Protein AF-0000000086267136 (afdb_homodimer)

Sequence (308 aa):
MIKEVKTQVNVEVGVDVLWKALAKDLKEILPKMMPNLVKDADMLEGDGGLGTIYLFNFGPGIKTVTYQKERVSEFDESVHRIGLEVIEGGHLDHGFSHHKATFQLTSTGEQESLINVKISYESATEEDIMPPNTPSSTLLFIKNLENYLVHGAPMIKEVKTQVNVEVGVDVLWKALAKDLKEILPKMMPNLVKDADMLEGDGGLGTIYLFNFGPGIKTVTYQKERVSEFDESVHRIGLEVIEGGHLDHGFSHHKATFQLTSTGEQESLINVKISYESATEEDIMPPNTPSSTLLFIKNLENYLVHGAP

Structure (mmCIF, N/CA/C/O backbone):
data_AF-0000000086267136-model_v1
#
loop_
_entity.id
_entity.type
_entity.pdbx_description
1 polymer 'Phytohormone-binding protein-like'
#
loop_
_atom_site.group_PDB
_atom_site.id
_atom_site.type_symbol
_atom_site.label_atom_id
_atom_site.label_alt_id
_atom_site.label_comp_id
_atom_site.label_asym_id
_atom_site.label_entity_id
_atom_site.label_seq_id
_atom_site.pdbx_PDB_ins_code
_atom_site.Cartn_x
_atom_site.Cartn_y
_atom_site.Cartn_z
_atom_site.occupancy
_atom_site.B_iso_or_equiv
_atom_site.auth_seq_id
_atom_site.auth_comp_id
_atom_site.auth_asym_id
_atom_site.auth_atom_id
_atom_site.pdbx_PDB_model_num
ATOM 1 N N . MET A 1 1 ? 9.664 28.75 -5.781 1 88.31 1 MET A N 1
ATOM 2 C CA . MET A 1 1 ? 8.219 28.922 -5.734 1 88.31 1 MET A CA 1
ATOM 3 C C . MET A 1 1 ? 7.527 27.641 -5.297 1 88.31 1 MET A C 1
ATOM 5 O O . MET A 1 1 ? 7.945 26.547 -5.684 1 88.31 1 MET A O 1
ATOM 9 N N . ILE A 1 2 ? 6.438 27.875 -4.516 1 93.12 2 ILE A N 1
ATOM 10 C CA . ILE A 1 2 ? 5.691 26.719 -4.02 1 93.12 2 ILE A CA 1
ATOM 11 C C . ILE A 1 2 ? 4.879 26.094 -5.156 1 93.12 2 ILE A C 1
ATOM 13 O O . ILE A 1 2 ? 4.203 26.812 -5.898 1 93.12 2 ILE A O 1
ATOM 17 N N . LYS A 1 3 ? 5.008 24.875 -5.336 1 93.75 3 LYS A N 1
ATOM 18 C CA . LYS A 1 3 ? 4.238 24.109 -6.309 1 93.75 3 LYS A CA 1
ATOM 19 C C . LYS A 1 3 ? 3.242 23.188 -5.621 1 93.75 3 LYS A C 1
ATOM 21 O O . LYS A 1 3 ? 3.369 22.906 -4.426 1 93.75 3 LYS A O 1
ATOM 26 N N . GLU A 1 4 ? 2.201 22.828 -6.387 1 94.12 4 GLU A N 1
ATOM 27 C CA . GLU A 1 4 ? 1.183 21.938 -5.824 1 94.12 4 GLU A CA 1
ATOM 28 C C . GLU A 1 4 ? 0.841 20.812 -6.785 1 94.12 4 GLU A C 1
ATOM 30 O O . GLU A 1 4 ? 0.848 21 -8 1 94.12 4 GLU A O 1
ATOM 35 N N . VAL A 1 5 ? 0.637 19.672 -6.297 1 93.56 5 VAL A N 1
ATOM 36 C CA . VAL A 1 5 ? 0.061 18.531 -7.02 1 93.56 5 VAL A CA 1
ATOM 37 C C . VAL A 1 5 ? -1.221 18.078 -6.324 1 93.56 5 VAL A C 1
ATOM 39 O O . VAL A 1 5 ? -1.264 17.969 -5.098 1 93.56 5 VAL A O 1
ATOM 42 N N . LYS A 1 6 ? -2.27 17.891 -7.109 1 95.31 6 LYS A N 1
ATOM 43 C CA . LYS A 1 6 ? -3.555 17.453 -6.57 1 95.31 6 LYS A CA 1
ATOM 44 C C . LYS A 1 6 ? -3.955 16.094 -7.129 1 95.31 6 LYS A C 1
ATOM 46 O O . LYS A 1 6 ? -3.746 15.82 -8.312 1 95.31 6 LYS A O 1
ATOM 51 N N . THR A 1 7 ? -4.469 15.211 -6.254 1 94.62 7 THR A N 1
ATOM 52 C CA . THR A 1 7 ? -4.996 13.906 -6.656 1 94.62 7 THR A CA 1
ATOM 53 C C . THR A 1 7 ? -6.273 13.578 -5.887 1 94.62 7 THR A C 1
ATOM 55 O O . THR A 1 7 ? -6.535 14.156 -4.832 1 94.62 7 THR A O 1
ATOM 58 N N . GLN A 1 8 ? -7.113 12.758 -6.469 1 96.31 8 GLN A N 1
ATOM 59 C CA . GLN A 1 8 ? -8.312 12.234 -5.828 1 96.31 8 GLN A CA 1
ATOM 60 C C . GLN A 1 8 ? -8.305 10.711 -5.797 1 96.31 8 GLN A C 1
ATOM 62 O O . GLN A 1 8 ? -7.914 10.07 -6.773 1 96.31 8 GLN A O 1
ATOM 67 N N . VAL A 1 9 ? -8.742 10.211 -4.664 1 94.44 9 VAL A N 1
ATOM 68 C CA . VAL A 1 9 ? -8.781 8.758 -4.523 1 94.44 9 VAL A CA 1
ATOM 69 C C . VAL A 1 9 ? -10.109 8.336 -3.889 1 94.44 9 VAL A C 1
ATOM 71 O O . VAL A 1 9 ? -10.492 8.852 -2.838 1 94.44 9 VAL A O 1
ATOM 74 N N . ASN A 1 10 ? -10.766 7.391 -4.547 1 94.56 10 ASN A N 1
ATOM 75 C CA . ASN A 1 10 ? -11.922 6.758 -3.93 1 94.56 10 ASN A CA 1
ATOM 76 C C . ASN A 1 10 ? -11.508 5.625 -2.994 1 94.56 10 ASN A C 1
ATOM 78 O O . ASN A 1 10 ? -10.617 4.84 -3.318 1 94.56 10 ASN A O 1
ATOM 82 N N . VAL A 1 11 ? -12.211 5.59 -1.779 1 94.25 11 VAL A N 1
ATOM 83 C CA . VAL A 1 11 ? -11.945 4.488 -0.858 1 94.25 11 VAL A CA 1
ATOM 84 C C . VAL A 1 11 ? -13.258 3.889 -0.367 1 94.25 11 VAL A C 1
ATOM 86 O O . VAL A 1 11 ? -14.258 4.594 -0.243 1 94.25 11 VAL A O 1
ATOM 89 N N . GLU A 1 12 ? -13.281 2.588 -0.066 1 93 12 GLU A N 1
ATOM 90 C CA . GLU A 1 12 ? -14.445 1.871 0.433 1 93 12 GLU A CA 1
ATOM 91 C C . GLU A 1 12 ? -14.461 1.837 1.959 1 93 12 GLU A C 1
ATOM 93 O O . GLU A 1 12 ? -14.539 0.764 2.561 1 93 12 GLU A O 1
ATOM 98 N N . VAL A 1 13 ? -14.367 2.957 2.561 1 95 13 VAL A N 1
ATOM 99 C CA . VAL A 1 13 ? -14.461 3.225 3.992 1 95 13 VAL A CA 1
ATOM 100 C C . VAL A 1 13 ? -15.336 4.457 4.23 1 95 13 VAL A C 1
ATOM 102 O O . VAL A 1 13 ? -15.203 5.461 3.527 1 95 13 VAL A O 1
ATOM 105 N N . GLY A 1 14 ? -16.266 4.398 5.164 1 97.75 14 GLY A N 1
ATOM 106 C CA . GLY A 1 14 ? -17.078 5.555 5.492 1 97.75 14 GLY A CA 1
ATOM 107 C C . GLY A 1 14 ? -16.281 6.727 6.02 1 97.75 14 GLY A C 1
ATOM 108 O O . GLY A 1 14 ? -15.227 6.539 6.637 1 97.75 14 GLY A O 1
ATOM 109 N N . VAL A 1 15 ? -16.859 7.938 5.84 1 98.31 15 VAL A N 1
ATOM 110 C CA . VAL A 1 15 ? -16.109 9.172 6.074 1 98.31 15 VAL A CA 1
ATOM 111 C C . VAL A 1 15 ? -15.773 9.297 7.559 1 98.31 15 VAL A C 1
ATOM 113 O O . VAL A 1 15 ? -14.695 9.773 7.918 1 98.31 15 VAL A O 1
ATOM 116 N N . ASP A 1 16 ? -16.641 8.852 8.461 1 97.94 16 ASP A N 1
ATOM 117 C CA . ASP A 1 16 ? -16.391 9.008 9.891 1 97.94 16 ASP A CA 1
ATOM 118 C C . ASP A 1 16 ? -15.219 8.125 10.336 1 97.94 16 ASP A C 1
ATOM 120 O O . ASP A 1 16 ? -14.375 8.555 11.117 1 97.94 16 ASP A O 1
ATOM 124 N N . VAL A 1 17 ? -15.203 6.895 9.828 1 97.56 17 VAL A N 1
ATOM 125 C CA . VAL A 1 17 ? -14.133 5.957 10.148 1 97.56 17 VAL A CA 1
ATOM 126 C C . VAL A 1 17 ? -12.805 6.473 9.602 1 97.56 17 VAL A C 1
ATOM 128 O O . VAL A 1 17 ? -11.797 6.484 10.312 1 97.56 17 VAL A O 1
ATOM 131 N N . LEU A 1 18 ? -12.844 6.934 8.414 1 98.19 18 LEU A N 1
ATOM 132 C CA . LEU A 1 18 ? -11.648 7.449 7.75 1 98.19 18 LEU A CA 1
ATOM 133 C C . LEU A 1 18 ? -11.141 8.703 8.445 1 98.19 18 LEU A C 1
ATOM 135 O O . LEU A 1 18 ? -9.93 8.867 8.641 1 98.19 18 LEU A O 1
ATOM 139 N N . TRP A 1 19 ? -12.086 9.586 8.867 1 98.56 19 TRP A N 1
ATOM 140 C CA . TRP A 1 19 ? -11.727 10.82 9.555 1 98.56 19 TRP A CA 1
ATOM 141 C C . TRP A 1 19 ? -11.07 10.523 10.898 1 98.56 19 TRP A C 1
ATOM 143 O O . TRP A 1 19 ? -10.031 11.102 11.234 1 98.56 19 TRP A O 1
ATOM 153 N N . LYS A 1 20 ? -11.641 9.656 11.555 1 98 20 LYS A N 1
ATOM 154 C CA . LYS A 1 20 ? -11.062 9.289 12.844 1 98 20 LYS A CA 1
ATOM 155 C C . LYS A 1 20 ? -9.648 8.75 12.68 1 98 20 LYS A C 1
ATOM 157 O O . LYS A 1 20 ? -8.742 9.109 13.438 1 98 20 LYS A O 1
ATOM 162 N N . ALA A 1 21 ? -9.43 7.891 11.711 1 97.38 21 ALA A N 1
ATOM 163 C CA . ALA A 1 21 ? -8.125 7.293 11.461 1 97.38 21 ALA A CA 1
ATOM 164 C C . ALA A 1 21 ? -7.09 8.359 11.125 1 97.38 21 ALA A C 1
ATOM 166 O O . ALA A 1 21 ? -6 8.383 11.703 1 97.38 21 ALA A O 1
ATOM 167 N N . LEU A 1 22 ? -7.426 9.312 10.25 1 97.25 22 LEU A N 1
ATOM 168 C CA . LEU A 1 22 ? -6.488 10.297 9.734 1 97.25 22 LEU A CA 1
ATOM 169 C C . LEU A 1 22 ? -6.227 11.391 10.773 1 97.25 22 LEU A C 1
ATOM 171 O O . LEU A 1 22 ? -5.09 11.836 10.938 1 97.25 22 LEU A O 1
ATOM 175 N N . ALA A 1 23 ? -7.289 11.797 11.5 1 97.31 23 ALA A N 1
ATOM 176 C CA . ALA A 1 23 ? -7.195 12.992 12.336 1 97.31 23 ALA A CA 1
ATOM 177 C C . ALA A 1 23 ? -6.844 12.633 13.773 1 97.31 23 ALA A C 1
ATOM 179 O O . ALA A 1 23 ? -6.281 13.453 14.5 1 97.31 23 ALA A O 1
ATOM 180 N N . LYS A 1 24 ? -7.148 11.375 14.172 1 95.94 24 LYS A N 1
ATOM 181 C CA . LYS A 1 24 ? -7.031 11.094 15.602 1 95.94 24 LYS A CA 1
ATOM 182 C C . LYS A 1 24 ? -6.098 9.914 15.852 1 95.94 24 LYS A C 1
ATOM 184 O O . LYS A 1 24 ? -5.336 9.922 16.828 1 95.94 24 LYS A O 1
ATOM 189 N N . ASP A 1 25 ? -6.105 8.922 14.961 1 96.25 25 ASP A N 1
ATOM 190 C CA . ASP A 1 25 ? -5.465 7.656 15.305 1 96.25 25 ASP A CA 1
ATOM 191 C C . ASP A 1 25 ? -4.227 7.418 14.445 1 96.25 25 ASP A C 1
ATOM 193 O O . ASP A 1 25 ? -3.588 6.367 14.539 1 96.25 25 ASP A O 1
ATOM 197 N N . LEU A 1 26 ? -3.83 8.367 13.625 1 94.81 26 LEU A N 1
ATOM 198 C CA . LEU A 1 26 ? -2.832 8.109 12.594 1 94.81 26 LEU A CA 1
ATOM 199 C C . LEU A 1 26 ? -1.507 7.676 13.211 1 94.81 26 LEU A C 1
ATOM 201 O O . LEU A 1 26 ? -0.854 6.758 12.711 1 94.81 26 LEU A O 1
ATOM 205 N N . LYS A 1 27 ? -1.111 8.281 14.312 1 96.12 27 LYS A N 1
ATOM 206 C CA . LYS A 1 27 ? 0.175 7.961 14.922 1 96.12 27 LYS A CA 1
ATOM 207 C C . LYS A 1 27 ? 0.217 6.508 15.383 1 96.12 27 LYS A C 1
ATOM 209 O O . LYS A 1 27 ? 1.272 5.871 15.359 1 96.12 27 LYS A O 1
ATOM 214 N N . GLU A 1 28 ? -0.932 5.969 15.812 1 95.81 28 GLU A N 1
ATOM 215 C CA . GLU A 1 28 ? -1.004 4.582 16.266 1 95.81 28 GLU A CA 1
ATOM 216 C C . GLU A 1 28 ? -1.101 3.621 15.078 1 95.81 28 GLU A C 1
ATOM 218 O O . GLU A 1 28 ? -0.588 2.502 15.133 1 95.81 28 GLU A O 1
ATOM 223 N N . ILE A 1 29 ? -1.719 4.047 14.055 1 95.88 29 ILE A N 1
ATOM 224 C CA . ILE A 1 29 ? -2.047 3.199 12.914 1 95.88 29 ILE A CA 1
ATOM 225 C C . ILE A 1 29 ? -0.812 3.021 12.031 1 95.88 29 ILE A C 1
ATOM 227 O O . ILE A 1 29 ? -0.526 1.913 11.57 1 95.88 29 ILE A O 1
ATOM 231 N N . LEU A 1 30 ? -0.039 4.055 11.828 1 96.31 30 LEU A N 1
ATOM 232 C CA . LEU A 1 30 ? 1.009 4.09 10.812 1 96.31 30 LEU A CA 1
ATOM 233 C C . LEU A 1 30 ? 2.041 2.996 11.055 1 96.31 30 LEU A C 1
ATOM 235 O O . LEU A 1 30 ? 2.342 2.209 10.156 1 96.31 30 LEU A O 1
ATOM 239 N N . PRO A 1 31 ? 2.523 2.859 12.344 1 95.62 31 PRO A N 1
ATOM 240 C CA . PRO A 1 31 ? 3.537 1.825 12.562 1 95.62 31 PRO A CA 1
ATOM 241 C C . PRO A 1 31 ? 2.98 0.412 12.414 1 95.62 31 PRO A C 1
ATOM 243 O O . PRO A 1 31 ? 3.732 -0.523 12.117 1 95.62 31 PRO A O 1
ATOM 246 N N . LYS A 1 32 ? 1.727 0.277 12.594 1 92.62 32 LYS A N 1
ATOM 247 C CA . LYS A 1 32 ? 1.088 -1.03 12.477 1 92.62 32 LYS A CA 1
ATOM 248 C C . LYS A 1 32 ? 0.798 -1.365 11.016 1 92.62 32 LYS A C 1
ATOM 250 O O . LYS A 1 32 ? 0.971 -2.508 10.586 1 92.62 32 LYS A O 1
ATOM 255 N N . MET A 1 33 ? 0.412 -0.368 10.312 1 93.25 33 MET A N 1
ATOM 256 C CA . MET A 1 33 ? -0.057 -0.56 8.938 1 93.25 33 MET A CA 1
ATOM 257 C C . MET A 1 33 ? 1.117 -0.7 7.977 1 93.25 33 MET A C 1
ATOM 259 O O . MET A 1 33 ? 1.041 -1.452 7.004 1 93.25 33 MET A O 1
ATOM 263 N N . MET A 1 34 ? 2.162 0.079 8.227 1 94 34 MET A N 1
ATOM 264 C CA . MET A 1 34 ? 3.334 0.079 7.355 1 94 34 MET A CA 1
ATOM 265 C C . MET A 1 34 ? 4.621 0.086 8.172 1 94 34 MET A C 1
ATOM 267 O O . MET A 1 34 ? 5.445 0.992 8.039 1 94 34 MET A O 1
ATOM 271 N N . PRO A 1 35 ? 4.906 -0.958 8.867 1 92.38 35 PRO A N 1
ATOM 272 C CA . PRO A 1 35 ? 6.066 -0.992 9.758 1 92.38 35 PRO A CA 1
ATOM 273 C C . PRO A 1 35 ? 7.395 -0.905 9 1 92.38 35 PRO A C 1
ATOM 275 O O . PRO A 1 35 ? 8.406 -0.49 9.57 1 92.38 35 PRO A O 1
ATOM 278 N N . ASN A 1 36 ? 7.391 -1.285 7.785 1 90.19 36 ASN A N 1
ATOM 279 C CA . ASN A 1 36 ? 8.609 -1.177 6.988 1 90.19 36 ASN A CA 1
ATOM 280 C C . ASN A 1 36 ? 8.977 0.281 6.73 1 90.19 36 ASN A C 1
ATOM 282 O O . ASN A 1 36 ? 10.156 0.611 6.602 1 90.19 36 ASN A O 1
ATOM 286 N N . LEU A 1 37 ? 7.984 1.134 6.711 1 93.19 37 LEU A N 1
ATOM 287 C CA . LEU A 1 37 ? 8.227 2.533 6.379 1 93.19 37 LEU A CA 1
ATOM 288 C C . LEU A 1 37 ? 8.25 3.395 7.637 1 93.19 37 LEU A C 1
ATOM 290 O O . LEU A 1 37 ? 9.023 4.352 7.723 1 93.19 37 LEU A O 1
ATOM 294 N N . VAL A 1 38 ? 7.41 3.037 8.578 1 96 38 VAL A N 1
ATOM 295 C CA . VAL A 1 38 ? 7.32 3.811 9.812 1 96 38 VAL A CA 1
ATOM 296 C C . VAL A 1 38 ? 7.566 2.898 11.016 1 96 38 VAL A C 1
ATOM 298 O O . VAL A 1 38 ? 6.758 2.016 11.305 1 96 38 VAL A O 1
ATOM 301 N N . LYS A 1 39 ? 8.617 3.213 11.664 1 96.06 39 LYS A N 1
ATOM 302 C CA . LYS A 1 39 ? 8.992 2.42 12.836 1 96.06 39 LYS A CA 1
ATOM 303 C C . LYS A 1 39 ? 8.102 2.75 14.031 1 96.06 39 LYS A C 1
ATOM 305 O O . LYS A 1 39 ? 7.605 1.85 14.711 1 96.06 39 LYS A O 1
ATOM 310 N N . ASP A 1 40 ? 8 3.967 14.289 1 97.88 40 ASP A N 1
ATOM 311 C CA . ASP A 1 40 ? 7.129 4.445 15.359 1 97.88 40 ASP A CA 1
ATOM 312 C C . ASP A 1 40 ? 6.793 5.922 15.18 1 97.88 40 ASP A C 1
ATOM 314 O O . ASP A 1 40 ? 7.355 6.586 14.305 1 97.88 40 ASP A O 1
ATOM 318 N N . ALA A 1 41 ? 5.812 6.355 15.953 1 98.19 41 ALA A N 1
ATOM 319 C CA . ALA A 1 41 ? 5.348 7.738 15.906 1 98.19 41 ALA A CA 1
ATOM 320 C C . ALA A 1 41 ? 4.941 8.219 17.297 1 98.19 41 ALA A C 1
ATOM 322 O O . ALA A 1 41 ? 4.406 7.449 18.094 1 98.19 41 ALA A O 1
ATOM 323 N N . ASP A 1 42 ? 5.234 9.547 17.531 1 98.25 42 ASP A N 1
ATOM 324 C CA . ASP A 1 42 ? 4.898 10.148 18.812 1 98.25 42 ASP A CA 1
ATOM 325 C C . ASP A 1 42 ? 4.301 11.539 18.625 1 98.25 42 ASP A C 1
ATOM 327 O O . ASP A 1 42 ? 4.598 12.227 17.656 1 98.25 42 ASP A O 1
ATOM 331 N N . MET A 1 43 ? 3.408 11.906 19.516 1 98.56 43 MET A N 1
ATOM 332 C CA . MET A 1 43 ? 2.949 13.289 19.625 1 98.56 43 MET A CA 1
ATOM 333 C C . MET A 1 43 ? 3.85 14.086 20.562 1 98.56 43 MET A C 1
ATOM 335 O O . MET A 1 43 ? 3.871 13.844 21.766 1 98.56 43 MET A O 1
ATOM 339 N N . LEU A 1 44 ? 4.555 15.039 20.062 1 98.56 44 LEU A N 1
ATOM 340 C CA . LEU A 1 44 ? 5.527 15.797 20.859 1 98.56 44 LEU A CA 1
ATOM 341 C C . LEU A 1 44 ? 4.855 16.953 21.594 1 98.56 44 LEU A C 1
ATOM 343 O O . LEU A 1 44 ? 5.254 17.297 22.703 1 98.56 44 LEU A O 1
ATOM 347 N N . GLU A 1 45 ? 3.975 17.625 20.922 1 98.38 45 GLU A N 1
ATOM 348 C CA . GLU A 1 45 ? 3.26 18.781 21.453 1 98.38 45 GLU A CA 1
ATOM 349 C C . GLU A 1 45 ? 1.817 18.812 20.953 1 98.38 45 GLU A C 1
ATOM 351 O O . GLU A 1 45 ? 1.537 18.422 19.812 1 98.38 45 GLU A O 1
ATOM 356 N N . GLY A 1 46 ? 0.897 19.219 21.766 1 98.06 46 GLY A N 1
ATOM 357 C CA . GLY A 1 46 ? -0.479 19.438 21.344 1 98.06 46 GLY A CA 1
ATOM 358 C C . GLY A 1 46 ? -1.416 18.312 21.781 1 98.06 46 GLY A C 1
ATOM 359 O O . GLY A 1 46 ? -1.094 17.547 22.672 1 98.06 46 GLY A O 1
ATOM 360 N N . ASP A 1 47 ? -2.686 18.281 21.219 1 96.81 47 ASP A N 1
ATOM 361 C CA . ASP A 1 47 ? -3.744 17.359 21.609 1 96.81 47 ASP A CA 1
ATOM 362 C C . ASP A 1 47 ? -4.367 16.688 20.391 1 96.81 47 ASP A C 1
ATOM 364 O O . ASP A 1 47 ? -5.461 16.125 20.484 1 96.81 47 ASP A O 1
ATOM 368 N N . GLY A 1 48 ? -3.779 16.719 19.312 1 96.56 48 GLY A N 1
ATOM 369 C CA . GLY A 1 48 ? -4.297 16.141 18.078 1 96.56 48 GLY A CA 1
ATOM 370 C C . GLY A 1 48 ? -4.926 17.172 17.156 1 96.56 48 GLY A C 1
ATOM 371 O O . GLY A 1 48 ? -5.176 16.891 15.984 1 96.56 48 GLY A O 1
ATOM 372 N N . GLY A 1 49 ? -5.168 18.375 17.625 1 97.44 49 GLY A N 1
ATOM 373 C CA . GLY A 1 49 ? -5.77 19.453 16.844 1 97.44 49 GLY A CA 1
ATOM 374 C C . GLY A 1 49 ? -4.75 20.375 16.203 1 97.44 49 GLY A C 1
ATOM 375 O O . GLY A 1 49 ? -3.576 20.016 16.078 1 97.44 49 GLY A O 1
ATOM 376 N N . LEU A 1 50 ? -5.23 21.516 15.781 1 98.44 50 LEU A N 1
ATOM 377 C CA . LEU A 1 50 ? -4.414 22.531 15.117 1 98.44 50 LEU A CA 1
ATOM 378 C C . LEU A 1 50 ? -3.164 22.844 15.93 1 98.44 50 LEU A C 1
ATOM 380 O O . LEU A 1 50 ? -3.244 23.047 17.141 1 98.44 50 LEU A O 1
ATOM 384 N N . GLY A 1 51 ? -1.949 22.844 15.328 1 98.56 51 GLY A N 1
ATOM 385 C CA . GLY A 1 51 ? -0.694 23.188 15.969 1 98.56 51 GLY A CA 1
ATOM 386 C C . GLY A 1 51 ? 0.034 22 16.547 1 98.56 51 GLY A C 1
ATOM 387 O O . GLY A 1 51 ? 1.207 22.094 16.922 1 98.56 51 GLY A O 1
ATOM 388 N N . THR A 1 52 ? -0.611 20.797 16.688 1 98.75 52 THR A N 1
ATOM 389 C CA . THR A 1 52 ? 0.002 19.578 17.203 1 98.75 52 THR A CA 1
ATOM 390 C C . THR A 1 52 ? 1.232 19.188 16.391 1 98.75 52 THR A C 1
ATOM 392 O O . THR A 1 52 ? 1.229 19.312 15.164 1 98.75 52 THR A O 1
ATOM 395 N N . ILE A 1 53 ? 2.293 18.766 17.062 1 98.88 53 ILE A N 1
ATOM 396 C CA . ILE A 1 53 ? 3.525 18.344 16.422 1 98.88 53 ILE A CA 1
ATOM 397 C C . ILE A 1 53 ? 3.713 16.828 16.609 1 98.88 53 ILE A C 1
ATOM 399 O O . ILE A 1 53 ? 3.76 16.359 17.75 1 98.88 53 ILE A O 1
ATOM 403 N N . TYR A 1 54 ? 3.807 16.109 15.484 1 98.75 54 TYR A N 1
ATOM 404 C CA . TYR A 1 54 ? 4.094 14.68 15.492 1 98.75 54 TYR A CA 1
ATOM 405 C C . TYR A 1 54 ? 5.531 14.406 15.062 1 98.75 54 TYR A C 1
ATOM 407 O O . TYR A 1 54 ? 6.086 15.133 14.234 1 98.75 54 TYR A O 1
ATOM 415 N N . LEU A 1 55 ? 6.125 13.391 15.734 1 98.81 55 LEU A N 1
ATOM 416 C CA . LEU A 1 55 ? 7.402 12.82 15.312 1 98.81 55 LEU A CA 1
ATOM 417 C C . LEU A 1 55 ? 7.203 11.43 14.719 1 98.81 55 LEU A C 1
ATOM 419 O O . LEU A 1 55 ? 6.586 10.562 15.344 1 98.81 55 LEU A O 1
ATOM 423 N N . PHE A 1 56 ? 7.68 11.227 13.523 1 98.25 56 PHE A N 1
ATOM 424 C CA . PHE A 1 56 ? 7.699 9.93 12.859 1 98.25 56 PHE A CA 1
ATOM 425 C C . PHE A 1 56 ? 9.133 9.438 12.672 1 98.25 56 PHE A C 1
ATOM 427 O O . PHE A 1 56 ? 9.945 10.117 12.047 1 98.25 56 PHE A O 1
ATOM 434 N N . ASN A 1 57 ? 9.43 8.305 13.219 1 98.38 57 ASN A N 1
ATOM 435 C CA . ASN A 1 57 ? 10.688 7.613 12.93 1 98.38 57 ASN A CA 1
ATOM 436 C C . ASN A 1 57 ? 10.508 6.566 11.836 1 98.38 57 ASN A C 1
ATOM 438 O O . ASN A 1 57 ? 9.609 5.727 11.914 1 98.38 57 ASN A O 1
ATOM 442 N N . PHE A 1 58 ? 11.406 6.688 10.844 1 95.69 58 PHE A N 1
ATOM 443 C CA . PHE A 1 58 ? 11.219 5.859 9.656 1 95.69 58 PHE A CA 1
ATOM 444 C C . PHE A 1 58 ? 11.82 4.477 9.867 1 95.69 58 PHE A C 1
ATOM 446 O O . PHE A 1 58 ? 12.734 4.305 10.672 1 95.69 58 PHE A O 1
ATOM 453 N N . GLY A 1 59 ? 11.211 3.555 9.164 1 92.38 59 GLY A N 1
ATOM 454 C CA . GLY A 1 59 ? 11.68 2.176 9.203 1 92.38 59 GLY A CA 1
ATOM 455 C C . GLY A 1 59 ? 12.727 1.868 8.156 1 92.38 59 GLY A C 1
ATOM 456 O O . GLY A 1 59 ? 13.227 2.773 7.488 1 92.38 59 GLY A O 1
ATOM 457 N N . PRO A 1 60 ? 13.102 0.622 8.078 1 88.62 60 PRO A N 1
ATOM 458 C CA . PRO A 1 60 ? 14.211 0.206 7.215 1 88.62 60 PRO A CA 1
ATOM 459 C C . PRO A 1 60 ? 13.922 0.432 5.73 1 88.62 60 PRO A C 1
ATOM 461 O O . PRO A 1 60 ? 14.852 0.429 4.914 1 88.62 60 PRO A O 1
ATOM 464 N N . GLY A 1 61 ? 12.695 0.616 5.387 1 87.5 61 GLY A N 1
ATOM 465 C CA . GLY A 1 61 ? 12.32 0.848 4 1 87.5 61 GLY A CA 1
ATOM 466 C C . GLY A 1 61 ? 12.688 2.236 3.51 1 87.5 61 GLY A C 1
ATOM 467 O O . GLY A 1 61 ? 12.641 2.508 2.307 1 87.5 61 GLY A O 1
ATOM 468 N N . ILE A 1 62 ? 12.93 3.047 4.43 1 88 62 ILE A N 1
ATOM 469 C CA . ILE A 1 62 ? 13.422 4.383 4.121 1 88 62 ILE A CA 1
ATOM 470 C C . ILE A 1 62 ? 14.906 4.477 4.461 1 88 62 ILE A C 1
ATOM 472 O O . ILE A 1 62 ? 15.281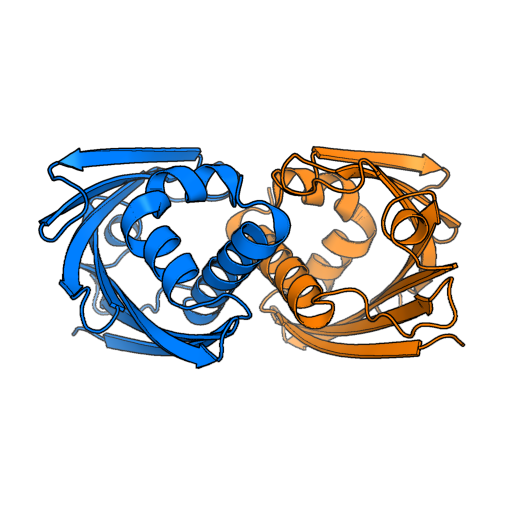 4.441 5.637 1 88 62 ILE A O 1
ATOM 476 N N . LYS A 1 63 ? 15.758 4.738 3.475 1 87 63 LYS A N 1
ATOM 477 C CA . LYS A 1 63 ? 17.203 4.621 3.674 1 87 63 LYS A CA 1
ATOM 478 C C . LYS A 1 63 ? 17.859 5.992 3.75 1 87 63 LYS A C 1
ATOM 480 O O . LYS A 1 63 ? 19 6.117 4.211 1 87 63 LYS A O 1
ATOM 485 N N . THR A 1 64 ? 17.125 7 3.422 1 88.56 64 THR A N 1
ATOM 486 C CA . THR A 1 64 ? 17.812 8.273 3.189 1 88.56 64 THR A CA 1
ATOM 487 C C . THR A 1 64 ? 17.594 9.219 4.363 1 88.56 64 THR A C 1
ATOM 489 O O . THR A 1 64 ? 18.359 10.172 4.547 1 88.56 64 THR A O 1
ATOM 492 N N . VAL A 1 65 ? 16.531 9.094 5.066 1 90.81 65 VAL A N 1
ATOM 493 C CA . VAL A 1 65 ? 16.234 9.922 6.23 1 90.81 65 VAL A CA 1
ATOM 494 C C . VAL A 1 65 ? 15.773 9.039 7.383 1 90.81 65 VAL A C 1
ATOM 496 O O . VAL A 1 65 ? 15.289 7.926 7.164 1 90.81 65 VAL A O 1
ATOM 499 N N . THR A 1 66 ? 15.883 9.578 8.625 1 95.12 66 THR A N 1
ATOM 500 C CA . THR A 1 66 ? 15.594 8.719 9.773 1 95.12 66 THR A CA 1
ATOM 501 C C . THR A 1 66 ? 14.312 9.156 10.469 1 95.12 66 THR A C 1
ATOM 503 O O . THR A 1 66 ? 13.672 8.367 11.164 1 95.12 66 THR A O 1
ATOM 506 N N . TYR A 1 67 ? 14.031 10.414 10.297 1 97.81 67 TYR A N 1
ATOM 507 C CA . TYR A 1 67 ? 12.852 10.914 11 1 97.81 67 TYR A CA 1
ATOM 508 C C . TYR A 1 67 ? 12.25 12.102 10.266 1 97.81 67 TYR A C 1
ATOM 510 O O . TYR A 1 67 ? 12.867 12.656 9.352 1 97.81 67 TYR A O 1
ATOM 518 N N . GLN A 1 68 ? 11.023 12.43 10.609 1 97.94 68 GLN A N 1
ATOM 519 C CA . GLN A 1 68 ? 10.328 13.641 10.164 1 97.94 68 GLN A CA 1
ATOM 520 C C . GLN A 1 68 ? 9.391 14.164 11.25 1 97.94 68 GLN A C 1
ATOM 522 O O . GLN A 1 68 ? 8.695 13.383 11.898 1 97.94 68 GLN A O 1
ATOM 527 N N . LYS A 1 69 ? 9.414 15.5 11.461 1 98.75 69 LYS A N 1
ATOM 528 C CA . LYS A 1 69 ? 8.406 16.156 12.305 1 98.75 69 LYS A CA 1
ATOM 529 C C . LYS A 1 69 ? 7.379 16.891 11.453 1 98.75 69 LYS A C 1
ATOM 531 O O . LYS A 1 69 ? 7.738 17.578 10.5 1 98.75 69 LYS A O 1
ATOM 536 N N . GLU A 1 70 ? 6.125 16.672 11.828 1 98.75 70 GLU A N 1
ATOM 537 C CA . GLU A 1 70 ? 5.039 17.344 11.125 1 98.75 70 GLU A CA 1
ATOM 538 C C . GLU A 1 70 ? 4.148 18.109 12.094 1 98.75 70 GLU A C 1
ATOM 540 O O . GLU A 1 70 ? 3.914 17.672 13.219 1 98.75 70 GLU A O 1
ATOM 545 N N . ARG A 1 71 ? 3.709 19.266 11.641 1 98.88 71 ARG A N 1
ATOM 546 C CA . ARG A 1 71 ? 2.73 20.078 12.359 1 98.88 71 ARG A CA 1
ATOM 547 C C . ARG A 1 71 ? 1.362 20 11.688 1 98.88 71 ARG A C 1
ATOM 549 O O . ARG A 1 71 ? 1.263 20.062 10.461 1 98.88 71 ARG A O 1
ATOM 556 N N . VAL A 1 72 ? 0.349 19.766 12.484 1 98.81 72 VAL A N 1
ATOM 557 C CA . VAL A 1 72 ? -0.997 19.984 11.961 1 98.81 72 VAL A CA 1
ATOM 558 C C . VAL A 1 72 ? -1.197 21.453 11.625 1 98.81 72 VAL A C 1
ATOM 560 O O . VAL A 1 72 ? -1.394 22.281 12.523 1 98.81 72 VAL A O 1
ATOM 563 N N . SER A 1 73 ? -1.208 21.797 10.375 1 98.81 73 SER A N 1
ATOM 564 C CA . SER A 1 73 ? -1.225 23.188 9.938 1 98.81 73 SER A CA 1
ATOM 565 C C . SER A 1 73 ? -2.623 23.625 9.508 1 98.81 73 SER A C 1
ATOM 567 O O . SER A 1 73 ? -2.885 24.812 9.328 1 98.81 73 SER A O 1
ATOM 569 N N . GLU A 1 74 ? -3.516 22.703 9.281 1 98.75 74 GLU A N 1
ATOM 570 C CA . GLU A 1 74 ? -4.941 22.875 9.016 1 98.75 74 GLU A CA 1
ATOM 571 C C . GLU A 1 74 ? -5.77 21.812 9.727 1 98.75 74 GLU A C 1
ATOM 573 O O . GLU A 1 74 ? -5.363 20.641 9.789 1 98.75 74 GLU A O 1
ATOM 578 N N . PHE A 1 75 ? -6.863 22.281 10.273 1 98.69 75 PHE A N 1
ATOM 579 C CA . PHE A 1 75 ? -7.754 21.344 10.945 1 98.69 75 PHE A CA 1
ATOM 580 C C . PHE A 1 75 ? -9.188 21.859 10.953 1 98.69 75 PHE A C 1
ATOM 582 O O . PHE A 1 75 ? -9.492 22.859 11.617 1 98.69 75 PHE A O 1
ATOM 589 N N . ASP A 1 76 ? -10.031 21.234 10.141 1 98.5 76 ASP A N 1
ATOM 590 C CA . ASP A 1 76 ? -11.438 21.609 10.07 1 98.5 76 ASP A CA 1
ATOM 591 C C . ASP A 1 76 ? -12.336 20.375 10.117 1 98.5 76 ASP A C 1
ATOM 593 O O . ASP A 1 76 ? -12.586 19.75 9.086 1 98.5 76 ASP A O 1
ATOM 597 N N . GLU A 1 77 ? -12.836 20.031 11.25 1 96.94 77 GLU A N 1
ATOM 598 C CA . GLU A 1 77 ? -13.656 18.828 11.445 1 96.94 77 GLU A CA 1
ATOM 599 C C . GLU A 1 77 ? -14.977 18.938 10.68 1 96.94 77 GLU A C 1
ATOM 601 O O . GLU A 1 77 ? -15.531 17.922 10.25 1 96.94 77 GLU A O 1
ATOM 606 N N . SER A 1 78 ? -15.508 20.156 10.508 1 97.69 78 SER A N 1
ATOM 607 C CA . SER A 1 78 ? -16.812 20.328 9.883 1 97.69 78 SER A CA 1
ATOM 608 C C . SER A 1 78 ? -16.781 19.906 8.414 1 97.69 78 SER A C 1
ATOM 610 O O . SER A 1 78 ? -17.797 19.438 7.883 1 97.69 78 SER A O 1
ATOM 612 N N . VAL A 1 79 ? -15.648 20 7.77 1 98.06 79 VAL A N 1
ATOM 613 C CA . VAL A 1 79 ? -15.562 19.609 6.367 1 98.06 79 VAL A CA 1
ATOM 614 C C . VAL A 1 79 ? -14.57 18.453 6.211 1 98.06 79 VAL A C 1
ATOM 616 O O . VAL A 1 79 ? -14.188 18.109 5.094 1 98.06 79 VAL A O 1
ATOM 619 N N . HIS A 1 80 ? -14.039 17.891 7.316 1 98.69 80 HIS A N 1
ATOM 620 C CA . HIS A 1 80 ? -13.086 16.781 7.344 1 98.69 80 HIS A CA 1
ATOM 621 C C . HIS A 1 80 ? -11.828 17.125 6.559 1 98.69 80 HIS A C 1
ATOM 623 O O . HIS A 1 80 ? -11.469 16.422 5.613 1 98.69 80 HIS A O 1
ATOM 629 N N . ARG A 1 81 ? -11.188 18.188 7.02 1 98.81 81 ARG A N 1
ATOM 630 C CA . ARG A 1 81 ? -9.953 18.641 6.391 1 98.81 81 ARG A CA 1
ATOM 631 C C . ARG A 1 81 ? -8.812 18.688 7.406 1 98.81 81 ARG A C 1
ATOM 633 O O . ARG A 1 81 ? -8.984 19.203 8.516 1 98.81 81 ARG A O 1
ATOM 640 N N . ILE A 1 82 ? -7.648 18.141 7.062 1 98.81 82 ILE A N 1
ATOM 641 C CA . ILE A 1 82 ? -6.449 18.188 7.891 1 98.81 82 ILE A CA 1
ATOM 642 C C . ILE A 1 82 ? -5.219 18.422 7.016 1 98.81 82 ILE A C 1
ATOM 644 O O . ILE A 1 82 ? -5.121 17.875 5.914 1 98.81 82 ILE A O 1
ATOM 648 N N . GLY A 1 83 ? -4.371 19.312 7.391 1 98.75 83 GLY A N 1
ATOM 649 C CA . GLY A 1 83 ? -3.094 19.594 6.75 1 98.75 83 GLY A CA 1
ATOM 650 C C . GLY A 1 83 ? -1.9 19.266 7.625 1 98.75 83 GLY A C 1
ATOM 651 O O . GLY A 1 83 ? -1.874 19.625 8.805 1 98.75 83 GLY A O 1
ATOM 652 N N . LEU A 1 84 ? -0.932 18.531 7.09 1 98.44 84 LEU A N 1
ATOM 653 C CA . LEU A 1 84 ? 0.293 18.141 7.773 1 98.44 84 LEU A CA 1
ATOM 654 C C . LEU A 1 84 ? 1.518 18.734 7.086 1 98.44 84 LEU A C 1
ATOM 656 O O . LEU A 1 84 ? 1.843 18.359 5.953 1 98.44 84 LEU A O 1
ATOM 660 N N . GLU A 1 85 ? 2.158 19.625 7.805 1 98.69 85 GLU A N 1
ATOM 661 C CA . GLU A 1 85 ? 3.322 20.344 7.281 1 98.69 85 GLU A CA 1
ATOM 662 C C . GLU A 1 85 ? 4.613 19.812 7.906 1 98.69 85 GLU A C 1
ATOM 664 O O . GLU A 1 85 ? 4.719 19.719 9.133 1 98.69 85 GLU A O 1
ATOM 669 N N . VAL A 1 86 ? 5.566 19.469 7.012 1 98.12 86 VAL A N 1
ATOM 670 C CA . VAL A 1 86 ? 6.871 19.047 7.512 1 98.12 86 VAL A CA 1
ATOM 671 C C . VAL A 1 86 ? 7.621 20.234 8.086 1 98.12 86 VAL A C 1
ATOM 673 O O . VAL A 1 86 ? 7.781 21.266 7.41 1 98.12 86 VAL A O 1
ATOM 676 N N . ILE A 1 87 ? 8.078 20.047 9.352 1 98.75 87 ILE A N 1
ATOM 677 C CA . ILE A 1 87 ? 8.734 21.203 9.969 1 98.75 87 ILE A CA 1
ATOM 678 C C . ILE A 1 87 ? 10.18 20.844 10.312 1 98.75 87 ILE A C 1
ATOM 680 O O . ILE A 1 87 ? 10.984 21.734 10.625 1 98.75 87 ILE A O 1
ATOM 684 N N . GLU A 1 88 ? 10.594 19.625 10.289 1 98.56 88 GLU A N 1
ATOM 685 C CA . GLU A 1 88 ? 11.953 19.156 10.547 1 98.56 88 GLU A CA 1
ATOM 686 C C . GLU A 1 88 ? 12.18 17.766 9.984 1 98.56 88 GLU A C 1
ATOM 688 O O . GLU A 1 88 ? 11.305 16.891 10.094 1 98.56 88 GLU A O 1
ATOM 693 N N . GLY A 1 89 ? 13.359 17.531 9.352 1 97.31 89 GLY A N 1
ATOM 694 C CA . GLY A 1 89 ? 13.719 16.219 8.867 1 97.31 89 GLY A CA 1
ATOM 695 C C . GLY A 1 89 ? 12.984 15.828 7.594 1 97.31 89 GLY A C 1
ATOM 696 O O . GLY A 1 89 ? 12.391 16.672 6.93 1 97.31 89 GLY A O 1
ATOM 697 N N . GLY A 1 90 ? 13.133 14.516 7.207 1 94.38 90 GLY A N 1
ATOM 698 C CA . GLY A 1 90 ? 12.406 13.969 6.074 1 94.38 90 GLY A CA 1
ATOM 699 C C . GLY A 1 90 ? 12.609 14.758 4.797 1 94.38 90 GLY A C 1
ATOM 700 O O . GLY A 1 90 ? 13.742 14.992 4.379 1 94.38 90 GLY A O 1
ATOM 701 N N . HIS A 1 91 ? 11.516 15.281 4.262 1 92.31 91 HIS A N 1
ATOM 702 C CA . HIS A 1 91 ? 11.523 15.992 2.984 1 92.31 91 HIS A CA 1
ATOM 703 C C . HIS A 1 91 ? 12.422 17.219 3.045 1 92.31 91 HIS A C 1
ATOM 705 O O . HIS A 1 91 ? 13.039 17.594 2.045 1 92.31 91 HIS A O 1
ATOM 711 N N . LEU A 1 92 ? 12.5 17.859 4.223 1 94.12 92 LEU A N 1
ATOM 712 C CA . LEU A 1 92 ? 13.328 19.047 4.348 1 94.12 92 LEU A CA 1
ATOM 713 C C . LEU A 1 92 ? 14.812 18.703 4.27 1 94.12 92 LEU A C 1
ATOM 715 O O . LEU A 1 92 ? 15.617 19.5 3.809 1 94.12 92 LEU A O 1
ATOM 719 N N . ASP A 1 93 ? 15.141 17.484 4.645 1 92.25 93 ASP A N 1
ATOM 720 C CA . ASP A 1 93 ? 16.516 17 4.512 1 92.25 93 ASP A CA 1
ATOM 721 C C . ASP A 1 93 ? 16.781 16.5 3.098 1 92.25 93 ASP A C 1
ATOM 723 O O . ASP A 1 93 ? 17.922 16.203 2.744 1 92.25 93 ASP A O 1
ATOM 727 N N . HIS A 1 94 ? 15.773 16.359 2.303 1 87.94 94 HIS A N 1
ATOM 728 C CA . HIS A 1 94 ? 15.914 15.773 0.972 1 87.94 94 HIS A CA 1
ATOM 729 C C . HIS A 1 94 ? 15.727 16.828 -0.112 1 87.94 94 HIS A C 1
ATOM 731 O O . HIS A 1 94 ? 15.133 16.547 -1.159 1 87.94 94 HIS A O 1
ATOM 737 N N . GLY A 1 95 ? 15.984 18.141 0.226 1 89.12 95 GLY A N 1
ATOM 738 C CA . GLY A 1 95 ? 16.109 19.156 -0.799 1 89.12 95 GLY A CA 1
ATOM 739 C C . GLY A 1 95 ? 14.867 20.031 -0.926 1 89.12 95 GLY A C 1
ATOM 740 O O . GLY A 1 95 ? 14.727 20.781 -1.896 1 89.12 95 GLY A O 1
ATOM 741 N N . PHE A 1 96 ? 13.992 19.969 0.051 1 93.81 96 PHE A N 1
ATOM 742 C CA . PHE A 1 96 ? 12.805 20.812 -0.007 1 93.81 96 PHE A CA 1
ATOM 743 C C . PHE A 1 96 ? 12.82 21.844 1.114 1 93.81 96 PHE A C 1
ATOM 745 O O . PHE A 1 96 ? 13.227 21.547 2.238 1 93.81 96 PHE A O 1
ATOM 752 N N . SER A 1 97 ? 12.398 23.031 0.736 1 95.81 97 SER A N 1
ATOM 753 C CA . SER A 1 97 ? 12.273 24.078 1.742 1 95.81 97 SER A CA 1
ATOM 754 C C . SER A 1 97 ? 10.867 24.109 2.328 1 95.81 97 SER A C 1
ATOM 756 O O . SER A 1 97 ? 10.625 24.75 3.354 1 95.81 97 SER A O 1
ATOM 758 N N . HIS A 1 98 ? 9.977 23.406 1.613 1 96.5 98 HIS A N 1
ATOM 759 C CA . HIS A 1 98 ? 8.578 23.328 2.027 1 96.5 98 HIS A CA 1
ATOM 760 C C . HIS A 1 98 ? 7.938 22.031 1.543 1 96.5 98 HIS A C 1
ATOM 762 O O . HIS A 1 98 ? 8.172 21.609 0.411 1 96.5 98 HIS A O 1
ATOM 768 N N . HIS A 1 99 ? 7.219 21.391 2.432 1 96.5 99 HIS A N 1
ATOM 769 C CA . HIS A 1 99 ? 6.398 20.25 2.068 1 96.5 99 HIS A CA 1
ATOM 770 C C . HIS A 1 99 ? 5.18 20.141 2.975 1 96.5 99 HIS A C 1
ATOM 772 O O . HIS A 1 99 ? 5.305 20.172 4.199 1 96.5 99 HIS A O 1
ATOM 778 N N . LYS A 1 100 ? 4.043 19.984 2.41 1 97.38 100 LYS A N 1
ATOM 779 C CA . LYS A 1 100 ? 2.781 19.875 3.135 1 97.38 100 LYS A CA 1
ATOM 780 C C . LYS A 1 100 ? 1.789 18.984 2.383 1 97.38 100 LYS A C 1
ATOM 782 O O . LYS A 1 100 ? 1.615 19.141 1.172 1 97.38 100 LYS A O 1
ATOM 787 N N . ALA A 1 101 ? 1.195 18.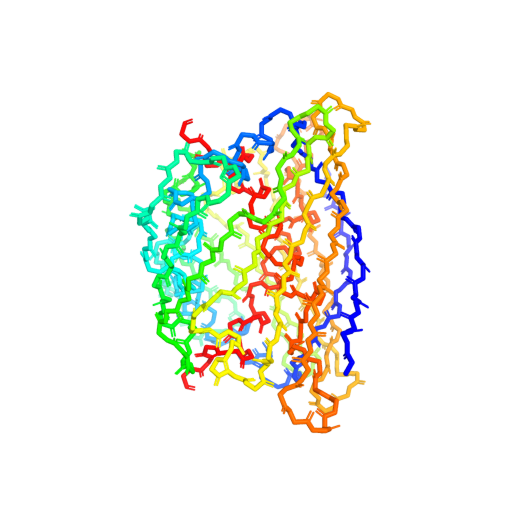047 3.109 1 97.19 101 ALA A N 1
ATOM 788 C CA . ALA A 1 101 ? 0.073 17.266 2.588 1 97.19 101 ALA A CA 1
ATOM 789 C C . ALA A 1 101 ? -1.24 17.703 3.23 1 97.19 101 ALA A C 1
ATOM 791 O O . ALA A 1 101 ? -1.332 17.812 4.457 1 97.19 101 ALA A O 1
ATOM 792 N N . THR A 1 102 ? -2.252 17.984 2.438 1 98.44 102 THR A N 1
ATOM 793 C CA . THR A 1 102 ? -3.6 18.281 2.906 1 98.44 102 THR A CA 1
ATOM 794 C C . THR A 1 102 ? -4.59 17.234 2.416 1 98.44 102 THR A C 1
ATOM 796 O O . THR A 1 102 ? -4.613 16.891 1.229 1 98.44 102 THR A O 1
ATOM 799 N N . PHE A 1 103 ? -5.395 16.688 3.332 1 98.69 103 PHE A N 1
ATOM 800 C CA . PHE A 1 103 ? -6.438 15.711 3.029 1 98.69 103 PHE A CA 1
ATOM 801 C C . PHE A 1 103 ? -7.816 16.297 3.305 1 98.69 103 PHE A C 1
ATOM 803 O O . PHE A 1 103 ? -8.055 16.875 4.371 1 98.69 103 PHE A O 1
ATOM 810 N N . GLN A 1 104 ? -8.703 16.172 2.371 1 98.88 104 GLN A N 1
ATOM 811 C CA . GLN A 1 104 ? -10.109 16.516 2.543 1 98.88 104 GLN A CA 1
ATOM 812 C C . GLN A 1 104 ? -11.016 15.352 2.166 1 98.88 104 GLN A C 1
ATOM 814 O O . GLN A 1 104 ? -10.938 14.836 1.05 1 98.88 104 GLN A O 1
ATOM 819 N N . LEU A 1 105 ? -11.82 14.953 3.113 1 98.81 105 LEU A N 1
ATOM 820 C CA . LEU A 1 105 ? -12.68 13.789 2.922 1 98.81 105 LEU A CA 1
ATOM 821 C C . LEU A 1 105 ? -14.117 14.211 2.654 1 98.81 105 LEU A C 1
ATOM 823 O O . LEU A 1 105 ? -14.633 15.125 3.299 1 98.81 105 LEU A O 1
ATOM 827 N N . THR A 1 106 ? -14.75 13.562 1.733 1 98.75 106 THR A N 1
ATOM 828 C CA . THR A 1 106 ? -16.172 13.758 1.454 1 98.75 106 THR A CA 1
ATOM 829 C C . THR A 1 106 ? -16.891 12.414 1.358 1 98.75 106 THR A C 1
ATOM 831 O O . THR A 1 106 ? -16.406 11.492 0.706 1 98.75 106 THR A O 1
ATOM 834 N N . SER A 1 107 ? -18 12.32 2.01 1 98.44 107 SER A N 1
ATOM 835 C CA . SER A 1 107 ? -18.812 11.109 1.926 1 98.44 107 SER A CA 1
ATOM 836 C C . SER A 1 107 ? -19.438 10.969 0.548 1 98.44 107 SER A C 1
ATOM 838 O O . SER A 1 107 ? -20.031 11.914 0.028 1 98.44 107 SER A O 1
ATOM 840 N N . THR A 1 108 ? -19.312 9.797 -0.039 1 97.94 108 THR A N 1
ATOM 841 C CA . THR A 1 108 ? -19.969 9.508 -1.305 1 97.94 108 THR A CA 1
ATOM 842 C C . THR A 1 108 ? -20.953 8.344 -1.147 1 97.94 108 THR A C 1
ATOM 844 O O . THR A 1 108 ? -21.516 7.867 -2.133 1 97.94 108 THR A O 1
ATOM 847 N N . GLY A 1 109 ? -21.109 7.824 0.053 1 96.69 109 GLY A N 1
ATOM 848 C CA . GLY A 1 109 ? -21.969 6.719 0.442 1 96.69 109 GLY A CA 1
ATOM 849 C C . GLY A 1 109 ? -21.719 6.246 1.863 1 96.69 109 GLY A C 1
ATOM 850 O O . GLY A 1 109 ? -20.812 6.727 2.535 1 96.69 109 GLY A O 1
ATOM 851 N N . GLU A 1 110 ? -22.469 5.344 2.328 1 94.88 110 GLU A N 1
ATOM 852 C CA . GLU A 1 110 ? -22.391 4.867 3.703 1 94.88 110 GLU A CA 1
ATOM 853 C C . GLU A 1 110 ? -21 4.285 3.998 1 94.88 110 GLU A C 1
ATOM 855 O O . GLU A 1 110 ? -20.422 4.555 5.055 1 94.88 110 GLU A O 1
ATOM 860 N N . GLN A 1 111 ? -20.422 3.559 3.131 1 95.19 111 GLN A N 1
ATOM 861 C CA . GLN A 1 111 ? -19.125 2.924 3.324 1 95.19 111 GLN A CA 1
ATOM 862 C C . GLN A 1 111 ? -18.141 3.338 2.232 1 95.19 111 GLN A C 1
ATOM 864 O O . GLN A 1 111 ? -17.328 2.533 1.793 1 95.19 111 GLN A O 1
ATOM 869 N N . GLU A 1 112 ? -18.359 4.57 1.806 1 96.19 112 GLU A N 1
ATOM 870 C CA . GLU A 1 112 ? -17.531 5.059 0.707 1 96.19 112 GLU A CA 1
ATOM 871 C C . GLU A 1 112 ? -17.172 6.531 0.887 1 96.19 112 GLU A C 1
ATOM 873 O O . GLU A 1 112 ? -18.016 7.324 1.32 1 96.19 112 GLU A O 1
ATOM 878 N N . SER A 1 113 ? -15.938 6.871 0.558 1 98.25 113 SER A N 1
ATOM 879 C CA . SER A 1 113 ? -15.484 8.25 0.659 1 98.25 113 SER A CA 1
ATOM 880 C C . SER A 1 113 ? -14.57 8.625 -0.509 1 98.25 113 SER A C 1
ATOM 882 O O . SER A 1 113 ? -13.953 7.75 -1.12 1 98.25 113 SER A O 1
ATOM 884 N N . LEU A 1 114 ? -14.586 9.875 -0.825 1 98.62 114 LEU A N 1
ATOM 885 C CA . LEU A 1 114 ? -13.609 10.492 -1.72 1 98.62 114 LEU A CA 1
ATOM 886 C C . LEU A 1 114 ? -12.586 11.305 -0.934 1 98.62 114 LEU A C 1
ATOM 888 O O . LEU A 1 114 ? -12.961 12.117 -0.086 1 98.62 114 LEU A O 1
ATOM 892 N N . ILE A 1 115 ? -11.32 11.039 -1.154 1 98.5 115 ILE A N 1
ATOM 893 C CA . ILE A 1 115 ? -10.242 11.805 -0.542 1 98.5 115 ILE A CA 1
ATOM 894 C C . ILE A 1 115 ? -9.617 12.734 -1.579 1 98.5 115 ILE A C 1
ATOM 896 O O . ILE A 1 115 ? -9.086 12.281 -2.592 1 98.5 115 ILE A O 1
ATOM 900 N N . ASN A 1 116 ? -9.711 14 -1.368 1 98.5 116 ASN A N 1
ATOM 901 C CA . ASN A 1 116 ? -8.922 14.984 -2.102 1 98.5 116 ASN A CA 1
ATOM 902 C C . ASN A 1 116 ? -7.59 15.258 -1.41 1 98.5 116 ASN A C 1
ATOM 904 O O . ASN A 1 116 ? -7.562 15.656 -0.244 1 98.5 116 ASN A O 1
ATOM 908 N N . VAL A 1 117 ? -6.512 15.016 -2.133 1 97.94 117 VAL A N 1
ATOM 909 C CA . VAL A 1 117 ? -5.184 15.227 -1.566 1 97.94 117 VAL A CA 1
ATOM 910 C C . VAL A 1 117 ? -4.477 16.359 -2.307 1 97.94 117 VAL A C 1
ATOM 912 O O . VAL A 1 117 ? -4.477 16.406 -3.541 1 97.94 117 VAL A O 1
ATOM 915 N N . LYS A 1 118 ? -3.963 17.281 -1.59 1 97.19 118 LYS A N 1
ATOM 916 C CA . LYS A 1 118 ? -3.096 18.328 -2.109 1 97.19 118 LYS A CA 1
ATOM 917 C C . LYS A 1 118 ? -1.709 18.266 -1.477 1 97.19 118 LYS A C 1
ATOM 919 O O . LYS A 1 118 ? -1.578 18.312 -0.251 1 97.19 118 LYS A O 1
ATOM 924 N N . ILE A 1 119 ? -0.635 18.156 -2.312 1 96.62 119 ILE A N 1
ATOM 925 C CA . ILE A 1 119 ? 0.746 18.25 -1.849 1 96.62 119 ILE A CA 1
ATOM 926 C C . ILE A 1 119 ? 1.36 19.578 -2.295 1 96.62 119 ILE A C 1
ATOM 928 O O . ILE A 1 119 ? 1.404 19.875 -3.49 1 96.62 119 ILE A O 1
ATOM 932 N N . SER A 1 120 ? 1.733 20.359 -1.355 1 96.12 120 SER A N 1
ATOM 933 C CA . SER A 1 120 ? 2.447 21.609 -1.594 1 96.12 120 SER A CA 1
ATOM 934 C C . SER A 1 120 ? 3.928 21.484 -1.253 1 96.12 120 SER A C 1
ATOM 936 O O . SER A 1 120 ? 4.281 20.938 -0.205 1 96.12 120 SER A O 1
ATOM 938 N N . TYR A 1 121 ? 4.824 21.891 -2.221 1 95.44 121 TYR A N 1
ATOM 939 C CA . TYR A 1 121 ? 6.254 21.719 -1.994 1 95.44 121 TYR A CA 1
ATOM 940 C C . TYR A 1 121 ? 7.043 22.844 -2.662 1 95.44 121 TYR A C 1
ATOM 942 O O . TYR A 1 121 ? 6.531 23.531 -3.551 1 95.44 121 TYR A O 1
ATOM 950 N N . GLU A 1 122 ? 8.156 23.078 -2.127 1 94.25 122 GLU A N 1
ATOM 951 C CA . GLU A 1 122 ? 9.117 24.031 -2.674 1 94.25 122 GLU A CA 1
ATOM 952 C C . GLU A 1 122 ? 10.539 23.484 -2.6 1 94.25 122 GLU A C 1
ATOM 954 O O . GLU A 1 122 ? 10.977 23.016 -1.547 1 94.25 122 GLU A O 1
ATOM 959 N N . SER A 1 123 ? 11.18 23.453 -3.826 1 92.56 123 SER A N 1
ATOM 960 C CA . SER A 1 123 ? 12.578 23.031 -3.85 1 92.56 123 SER A CA 1
ATOM 961 C C . SER A 1 123 ? 13.469 24.031 -3.115 1 92.56 123 SER A C 1
ATOM 963 O O . SER A 1 123 ? 13.266 25.25 -3.215 1 92.56 123 SER A O 1
ATOM 965 N N . ALA A 1 124 ? 14.422 23.422 -2.41 1 90.12 124 ALA A N 1
ATOM 966 C CA . ALA A 1 124 ? 15.367 24.281 -1.705 1 90.12 124 ALA A CA 1
ATOM 967 C C . ALA A 1 124 ? 16.344 24.938 -2.68 1 90.12 124 ALA A C 1
ATOM 969 O O . ALA A 1 124 ? 17 25.922 -2.342 1 90.12 124 ALA A O 1
ATOM 970 N N . THR A 1 125 ? 16.5 24.219 -3.773 1 84.69 125 THR A N 1
ATOM 971 C CA . THR A 1 125 ? 17.391 24.766 -4.801 1 84.69 125 THR A CA 1
ATOM 972 C C . THR A 1 125 ? 16.594 25.203 -6.023 1 84.69 125 THR A C 1
ATOM 974 O O . THR A 1 125 ? 15.375 24.984 -6.094 1 84.69 125 THR A O 1
ATOM 977 N N . GLU A 1 126 ? 17.188 25.828 -6.895 1 77.62 126 GLU A N 1
ATOM 978 C CA . GLU A 1 126 ? 16.547 26.328 -8.102 1 77.62 126 GLU A CA 1
ATOM 979 C C . GLU A 1 126 ? 16.141 25.188 -9.031 1 77.62 126 GLU A C 1
ATOM 981 O O . GLU A 1 126 ? 15.266 25.359 -9.883 1 77.62 126 GLU A O 1
ATOM 986 N N . GLU A 1 127 ? 16.75 24.062 -8.82 1 72.75 127 GLU A N 1
ATOM 987 C CA . GLU A 1 127 ? 16.344 22.906 -9.617 1 72.75 127 GLU A CA 1
ATOM 988 C C . GLU A 1 127 ? 15.016 22.344 -9.148 1 72.75 127 GLU A C 1
ATOM 990 O O . GLU A 1 127 ? 14.82 22.109 -7.957 1 72.75 127 GLU A O 1
ATOM 995 N N . ASP A 1 128 ? 14.039 22.484 -10.008 1 67.94 128 ASP A N 1
ATOM 996 C CA . ASP A 1 128 ? 12.703 21.984 -9.711 1 67.94 128 ASP A CA 1
ATOM 997 C C . ASP A 1 128 ? 12.711 20.453 -9.57 1 67.94 128 ASP A C 1
ATOM 999 O O . ASP A 1 128 ? 12.938 19.734 -10.547 1 67.94 128 ASP A O 1
ATOM 1003 N N . ILE A 1 129 ? 12.688 20.078 -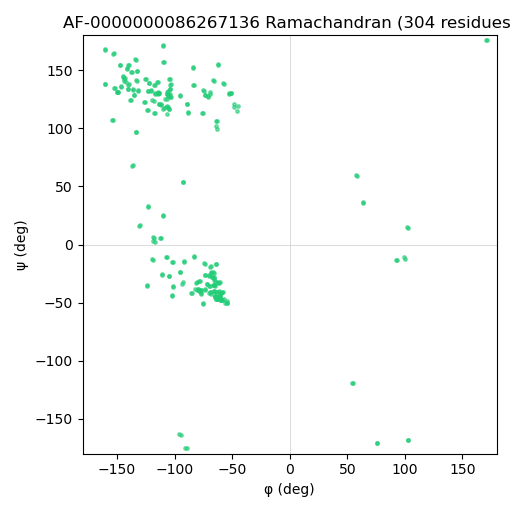8.367 1 75.69 129 ILE A N 1
ATOM 1004 C CA . ILE A 1 129 ? 12.641 18.641 -8.094 1 75.69 129 ILE A CA 1
ATOM 1005 C C . ILE A 1 129 ? 11.273 18.281 -7.516 1 75.69 129 ILE A C 1
ATOM 1007 O O . ILE A 1 129 ? 10.75 18.984 -6.656 1 75.69 129 ILE A O 1
ATOM 1011 N N . MET A 1 130 ? 10.531 17.484 -8.195 1 74.88 130 MET A N 1
ATOM 1012 C CA . MET A 1 130 ? 9.312 16.938 -7.602 1 74.88 130 MET A CA 1
ATOM 1013 C C . MET A 1 130 ? 9.648 15.836 -6.602 1 74.88 130 MET A C 1
ATOM 1015 O O . MET A 1 130 ? 10.539 15.023 -6.84 1 74.88 130 MET A O 1
ATOM 1019 N N . PRO A 1 131 ? 8.945 16.016 -5.441 1 72.81 131 PRO A N 1
ATOM 1020 C CA . PRO A 1 131 ? 9.133 14.836 -4.586 1 72.81 131 PRO A CA 1
ATOM 1021 C C . PRO A 1 131 ? 8.922 13.523 -5.328 1 72.81 131 PRO A C 1
ATOM 1023 O O . PRO A 1 131 ? 7.938 13.375 -6.059 1 72.81 131 PRO A O 1
ATOM 1026 N N . PRO A 1 132 ? 9.875 12.766 -5.34 1 64.69 132 PRO A N 1
ATOM 1027 C CA . PRO A 1 132 ? 9.758 11.539 -6.137 1 64.69 132 PRO A CA 1
ATOM 1028 C C . PRO A 1 132 ? 8.5 10.734 -5.805 1 64.69 132 PRO A C 1
ATOM 1030 O O . PRO A 1 132 ? 8.102 10.656 -4.641 1 64.69 132 PRO A O 1
ATOM 1033 N N . ASN A 1 133 ? 7.801 10.406 -6.871 1 64.75 133 ASN A N 1
ATOM 1034 C CA . ASN A 1 133 ? 6.711 9.438 -6.816 1 64.75 133 ASN A CA 1
ATOM 1035 C C . ASN A 1 133 ? 5.574 9.922 -5.922 1 64.75 133 ASN A C 1
ATOM 1037 O O . ASN A 1 133 ? 4.965 9.133 -5.199 1 64.75 133 ASN A O 1
ATOM 1041 N N . THR A 1 134 ? 5.305 11.258 -5.941 1 75.19 134 THR A N 1
ATOM 1042 C CA . THR A 1 134 ? 4.316 11.852 -5.043 1 75.19 134 THR A CA 1
ATOM 1043 C C . THR A 1 134 ? 2.943 11.227 -5.258 1 75.19 134 THR A C 1
ATOM 1045 O O . THR A 1 134 ? 2.324 10.727 -4.312 1 75.19 134 THR A O 1
ATOM 1048 N N . PRO A 1 135 ? 2.512 11.109 -6.551 1 77.31 135 PRO A N 1
ATOM 1049 C CA . PRO A 1 135 ? 1.195 10.484 -6.715 1 77.31 135 PRO A CA 1
ATOM 1050 C C . PRO A 1 135 ? 1.18 9.016 -6.293 1 77.31 135 PRO A C 1
ATOM 1052 O O . PRO A 1 135 ? 0.243 8.57 -5.625 1 77.31 135 PRO A O 1
ATOM 1055 N N . SER A 1 136 ? 2.256 8.383 -6.543 1 81.88 136 SER A N 1
ATOM 1056 C CA . SER A 1 136 ? 2.309 6.953 -6.238 1 81.88 136 SER A CA 1
ATOM 1057 C C . SER A 1 136 ? 2.42 6.715 -4.734 1 81.88 136 SER A C 1
ATOM 1059 O O . SER A 1 136 ? 1.801 5.793 -4.199 1 81.88 136 SER A O 1
ATOM 1061 N N . SER A 1 137 ? 3.199 7.586 -4.098 1 86.81 137 SER A N 1
ATOM 1062 C CA . SER A 1 137 ? 3.354 7.426 -2.654 1 86.81 137 SER A CA 1
ATOM 1063 C C . SER A 1 137 ? 2.062 7.77 -1.918 1 86.81 137 SER A C 1
ATOM 1065 O O . SER A 1 137 ? 1.727 7.141 -0.914 1 86.81 137 SER A O 1
ATOM 1067 N N . THR A 1 138 ? 1.37 8.766 -2.449 1 89.12 138 THR A N 1
ATOM 1068 C CA . THR A 1 138 ? 0.084 9.141 -1.871 1 89.12 138 THR A CA 1
ATOM 1069 C C . THR A 1 138 ? -0.922 8 -2.016 1 89.12 138 THR A C 1
ATOM 1071 O O . THR A 1 138 ? -1.594 7.629 -1.05 1 89.12 138 THR A O 1
ATOM 1074 N N . LEU A 1 139 ? -0.981 7.457 -3.182 1 89.44 139 LEU A N 1
ATOM 1075 C CA . LEU A 1 139 ? -1.888 6.344 -3.438 1 89.44 139 LEU A CA 1
ATOM 1076 C C . LEU A 1 139 ? -1.545 5.148 -2.555 1 89.44 139 LEU A C 1
ATOM 1078 O O . LEU A 1 139 ? -2.439 4.5 -2.006 1 89.44 139 LEU A O 1
ATOM 1082 N N . LEU A 1 140 ? -0.271 4.871 -2.467 1 91.12 140 LEU A N 1
ATOM 1083 C CA . LEU A 1 140 ? 0.191 3.783 -1.612 1 91.12 140 LEU A CA 1
ATOM 1084 C C . LEU A 1 140 ? -0.29 3.979 -0.178 1 91.12 140 LEU A C 1
ATOM 1086 O O . LEU A 1 140 ? -0.846 3.059 0.425 1 91.12 140 LEU A O 1
ATOM 1090 N N . PHE A 1 141 ? -0.086 5.184 0.412 1 94.31 141 PHE A N 1
ATOM 1091 C CA . PHE A 1 141 ? -0.515 5.488 1.771 1 94.31 141 PHE A CA 1
ATOM 1092 C C . PHE A 1 141 ? -2.016 5.277 1.928 1 94.31 141 PHE A C 1
ATOM 1094 O O . PHE A 1 141 ? -2.457 4.578 2.842 1 94.31 141 PHE A O 1
ATOM 1101 N N . ILE A 1 142 ? -2.764 5.777 1.003 1 95.69 142 ILE A N 1
ATOM 1102 C CA . ILE A 1 142 ? -4.219 5.766 1.119 1 95.69 142 ILE A CA 1
ATOM 1103 C C . ILE A 1 142 ? -4.734 4.336 1.001 1 95.69 142 ILE A C 1
ATOM 1105 O O . ILE A 1 142 ? -5.629 3.928 1.749 1 95.69 142 ILE A O 1
ATOM 1109 N N . LYS A 1 143 ? -4.18 3.602 0.123 1 92.38 143 LYS A N 1
ATOM 1110 C CA . LYS A 1 143 ? -4.668 2.24 -0.071 1 92.38 143 LYS A CA 1
ATOM 1111 C C . LYS A 1 143 ? -4.27 1.342 1.096 1 92.38 143 LYS A C 1
ATOM 1113 O O . LYS A 1 143 ? -5.008 0.429 1.466 1 92.38 143 LYS A O 1
ATOM 1118 N N . ASN A 1 144 ? -3.1 1.585 1.669 1 94.69 144 ASN A N 1
ATOM 1119 C CA . ASN A 1 144 ? -2.746 0.882 2.896 1 94.69 144 ASN A CA 1
ATOM 1120 C C . ASN A 1 144 ? -3.689 1.244 4.043 1 94.69 144 ASN A C 1
ATOM 1122 O O . ASN A 1 144 ? -4.102 0.375 4.812 1 94.69 144 ASN A O 1
ATOM 1126 N N . LEU A 1 145 ? -4.02 2.494 4.137 1 95.69 145 LEU A N 1
ATOM 1127 C CA . LEU A 1 145 ? -4.957 2.928 5.168 1 95.69 145 LEU A CA 1
ATOM 1128 C C . LEU A 1 145 ? -6.32 2.271 4.973 1 95.69 145 LEU A C 1
ATOM 1130 O O . LEU A 1 145 ? -6.91 1.763 5.93 1 95.69 145 LEU A O 1
ATOM 1134 N N . GLU A 1 146 ? -6.797 2.289 3.76 1 93.75 146 GLU A N 1
ATOM 1135 C CA . GLU A 1 146 ? -8.062 1.637 3.422 1 93.75 146 GLU A CA 1
ATOM 1136 C C . GLU A 1 146 ? -8.055 0.17 3.842 1 93.75 146 GLU A C 1
ATOM 1138 O O . GLU A 1 146 ? -8.961 -0.288 4.535 1 93.75 146 GLU A O 1
ATOM 1143 N N . ASN A 1 147 ? -7.039 -0.463 3.451 1 91 147 ASN A N 1
ATOM 1144 C CA . ASN A 1 147 ? -6.934 -1.883 3.77 1 91 147 ASN A CA 1
ATOM 1145 C C . ASN A 1 147 ? -6.902 -2.119 5.277 1 91 147 ASN A C 1
ATOM 1147 O O . ASN A 1 147 ? -7.566 -3.025 5.781 1 91 147 ASN A O 1
ATOM 1151 N N . TYR A 1 148 ? -6.152 -1.342 5.898 1 92.94 148 TYR A N 1
ATOM 1152 C CA . TYR A 1 148 ? -6.035 -1.445 7.352 1 92.94 148 TYR A CA 1
ATOM 1153 C C . TYR A 1 148 ? -7.391 -1.277 8.023 1 92.94 148 TYR A C 1
ATOM 1155 O O . TYR A 1 148 ? -7.73 -2.021 8.945 1 92.94 148 TYR A O 1
ATOM 1163 N N . LEU A 1 149 ? -8.156 -0.39 7.566 1 93.31 149 LEU A N 1
ATOM 1164 C CA . LEU A 1 149 ? -9.422 -0.055 8.211 1 93.31 149 LEU A CA 1
ATOM 1165 C C . LEU A 1 149 ? -10.492 -1.092 7.875 1 93.31 149 LEU A C 1
ATOM 1167 O O . LEU A 1 149 ? -11.398 -1.329 8.672 1 93.31 149 LEU A O 1
ATOM 1171 N N . VAL A 1 150 ? -10.406 -1.69 6.684 1 86.19 150 VAL A N 1
ATOM 1172 C CA . VAL A 1 150 ? -11.383 -2.684 6.262 1 86.19 150 VAL A CA 1
ATOM 1173 C C . VAL A 1 150 ? -11.102 -4.02 6.945 1 86.19 150 VAL A C 1
ATOM 1175 O O . VAL A 1 150 ? -12.023 -4.73 7.344 1 86.19 150 VAL A O 1
ATOM 1178 N N . HIS A 1 151 ? -9.805 -4.383 7.016 1 75.88 151 HIS A N 1
ATOM 1179 C CA . HIS A 1 151 ? -9.469 -5.715 7.508 1 75.88 151 HIS A CA 1
ATOM 1180 C C . HIS A 1 151 ? -8.969 -5.656 8.953 1 75.88 151 HIS A C 1
ATOM 1182 O O . HIS A 1 151 ? -9 -6.664 9.664 1 75.88 151 HIS A O 1
ATOM 1188 N N . GLY A 1 152 ? -8.133 -4.75 9.266 1 59.28 152 GLY A N 1
ATOM 1189 C CA . GLY A 1 152 ? -7.363 -4.75 10.5 1 59.28 152 GLY A CA 1
ATOM 1190 C C . GLY A 1 152 ? -8.031 -3.98 11.625 1 59.28 152 GLY A C 1
ATOM 1191 O O . GLY A 1 152 ? -7.598 -4.047 12.773 1 59.28 152 GLY A O 1
ATOM 1192 N N . ALA A 1 153 ? -8.844 -2.836 11.367 1 49.41 153 ALA A N 1
ATOM 1193 C CA . ALA A 1 153 ? -9.172 -2.016 12.531 1 49.41 153 ALA A CA 1
ATOM 1194 C C . ALA A 1 153 ? -9.609 -2.883 13.711 1 49.41 153 ALA A C 1
ATOM 1196 O O . ALA A 1 153 ? -10.391 -3.824 13.539 1 49.41 153 ALA A O 1
ATOM 1197 N N . PRO A 1 154 ? -8.656 -2.797 14.844 1 36.88 154 PRO A N 1
ATOM 1198 C CA . PRO A 1 154 ? -9.023 -3.52 16.062 1 36.88 154 PRO A CA 1
ATOM 1199 C C . PRO A 1 154 ? -10.492 -3.316 16.453 1 36.88 154 PRO A C 1
ATOM 1201 O O . PRO A 1 154 ? -11.102 -2.312 16.062 1 36.88 154 PRO A O 1
ATOM 1204 N N . MET B 1 1 ? -19.094 -21.766 -11.242 1 87.94 1 MET B N 1
ATOM 1205 C CA . MET B 1 1 ? -18.312 -21.438 -12.438 1 87.94 1 MET B CA 1
ATOM 1206 C C . MET B 1 1 ? -17.172 -20.484 -12.102 1 87.94 1 MET B C 1
ATOM 1208 O O . MET B 1 1 ? -17.312 -19.594 -11.273 1 87.94 1 MET B O 1
ATOM 1212 N N . ILE B 1 2 ? -16.031 -20.75 -12.836 1 92.81 2 ILE B N 1
ATOM 1213 C CA . ILE B 1 2 ? -14.859 -19.922 -12.594 1 92.81 2 ILE B CA 1
ATOM 1214 C C . ILE B 1 2 ? -15.07 -18.547 -13.195 1 92.81 2 ILE B C 1
ATOM 1216 O O . ILE B 1 2 ? -15.508 -18.422 -14.344 1 92.81 2 ILE B O 1
ATOM 1220 N N . LYS B 1 3 ? -14.859 -17.562 -12.43 1 93.5 3 LYS B N 1
ATOM 1221 C CA . LYS B 1 3 ? -14.922 -16.172 -12.867 1 93.5 3 LYS B CA 1
ATOM 1222 C C . LYS B 1 3 ? -13.539 -15.539 -12.898 1 93.5 3 LYS B C 1
ATOM 1224 O O . LYS B 1 3 ? -12.602 -16.062 -12.289 1 93.5 3 LYS B O 1
ATOM 1229 N N . GLU B 1 4 ? -13.453 -14.492 -13.719 1 93.88 4 GLU B N 1
ATOM 1230 C CA . GLU B 1 4 ? -12.164 -13.812 -13.828 1 93.88 4 GLU B CA 1
ATOM 1231 C C . GLU B 1 4 ? -12.328 -12.305 -13.719 1 93.88 4 GLU B C 1
ATOM 1233 O O . GLU B 1 4 ? -13.328 -11.742 -14.172 1 93.88 4 GLU B O 1
ATOM 1238 N N . VAL B 1 5 ? -11.445 -11.672 -13.07 1 93.25 5 VAL B N 1
ATOM 1239 C CA . VAL B 1 5 ? -11.297 -10.219 -13.07 1 93.25 5 VAL B CA 1
ATOM 1240 C C . VAL B 1 5 ? -9.906 -9.844 -13.586 1 93.25 5 VAL B C 1
ATOM 1242 O O . VAL B 1 5 ? -8.906 -10.461 -13.203 1 93.25 5 VAL B O 1
ATOM 1245 N N . LYS B 1 6 ? -9.852 -8.898 -14.492 1 94.94 6 LYS B N 1
ATOM 1246 C CA . LYS B 1 6 ? -8.586 -8.445 -15.07 1 94.94 6 LYS B CA 1
ATOM 1247 C C . LYS B 1 6 ? -8.336 -6.977 -14.758 1 94.94 6 LYS B C 1
ATOM 1249 O O . LYS B 1 6 ? -9.266 -6.164 -14.781 1 94.94 6 LYS B O 1
ATOM 1254 N N . THR B 1 7 ? -7.09 -6.633 -14.398 1 94.38 7 THR B N 1
ATOM 1255 C CA . THR B 1 7 ? -6.676 -5.25 -14.188 1 94.38 7 THR B CA 1
ATOM 1256 C C . THR B 1 7 ? -5.27 -5.016 -14.734 1 94.38 7 THR B C 1
ATOM 1258 O O . THR B 1 7 ? -4.512 -5.965 -14.93 1 94.38 7 THR B O 1
ATOM 1261 N N . GLN B 1 8 ? -4.973 -3.789 -15.078 1 96.12 8 GLN B N 1
ATOM 1262 C CA . GLN B 1 8 ? -3.643 -3.363 -15.492 1 96.12 8 GLN B CA 1
ATOM 1263 C C . GLN B 1 8 ? -3.113 -2.246 -14.602 1 96.12 8 GLN B C 1
ATOM 1265 O O . GLN B 1 8 ? -3.859 -1.339 -14.227 1 96.12 8 GLN B O 1
ATOM 1270 N N . VAL B 1 9 ? -1.84 -2.379 -14.297 1 94.44 9 VAL B N 1
ATOM 1271 C CA . VAL B 1 9 ? -1.219 -1.365 -13.453 1 94.44 9 VAL B CA 1
ATOM 1272 C C . VAL B 1 9 ? 0.137 -0.968 -14.031 1 94.44 9 VAL B C 1
ATOM 1274 O O . VAL B 1 9 ? 0.975 -1.827 -14.312 1 94.44 9 VAL B O 1
ATOM 1277 N N . ASN B 1 10 ? 0.323 0.344 -14.18 1 94.69 10 ASN B N 1
ATOM 1278 C CA . ASN B 1 10 ? 1.647 0.852 -14.523 1 94.69 10 ASN B CA 1
ATOM 1279 C C . ASN B 1 10 ? 2.518 1.021 -13.281 1 94.69 10 ASN B C 1
ATOM 1281 O O . ASN B 1 10 ? 2.043 1.487 -12.242 1 94.69 10 ASN B O 1
ATOM 1285 N N . VAL B 1 11 ? 3.842 0.59 -13.445 1 94.25 11 VAL B N 1
ATOM 1286 C CA . VAL B 1 11 ? 4.77 0.794 -12.336 1 94.25 11 VAL B CA 1
ATOM 1287 C C . VAL B 1 11 ? 6.07 1.404 -12.852 1 94.25 11 VAL B C 1
ATOM 1289 O O . VAL B 1 11 ? 6.477 1.145 -13.984 1 94.25 11 VAL B O 1
ATOM 1292 N N . GLU B 1 12 ? 6.75 2.215 -12.023 1 93.12 12 GLU B N 1
ATOM 1293 C CA . GLU B 1 12 ? 8.016 2.855 -12.359 1 93.12 12 GLU B CA 1
ATOM 1294 C C . GLU B 1 12 ? 9.203 2.008 -11.906 1 93.12 12 GLU B C 1
ATOM 1296 O O . GLU B 1 12 ? 10.07 2.486 -11.172 1 93.12 12 GLU B O 1
ATOM 1301 N N . VAL B 1 13 ? 9.234 0.793 -12.305 1 95 13 VAL B N 1
ATOM 1302 C CA . VAL B 1 13 ? 10.281 -0.197 -12.102 1 95 13 VAL B CA 1
ATOM 1303 C C . VAL B 1 13 ? 10.523 -0.96 -13.406 1 95 13 VAL B C 1
ATOM 1305 O O . VAL B 1 13 ? 9.578 -1.341 -14.094 1 95 13 VAL B O 1
ATOM 1308 N N . GLY B 1 14 ? 11.773 -1.135 -13.805 1 97.69 14 GLY B N 1
ATOM 1309 C CA . GLY B 1 14 ? 12.086 -1.905 -15 1 97.69 14 GLY B CA 1
ATOM 1310 C C . GLY B 1 14 ? 11.648 -3.354 -14.906 1 97.69 14 GLY B C 1
ATOM 1311 O O . GLY B 1 14 ? 11.594 -3.924 -13.812 1 97.69 14 GLY B O 1
ATOM 1312 N N . VAL B 1 15 ? 11.414 -3.969 -16.094 1 98.31 15 VAL B N 1
ATOM 1313 C CA . VAL B 1 15 ? 10.773 -5.277 -16.172 1 98.31 15 VAL B CA 1
ATOM 1314 C C . VAL B 1 15 ? 11.68 -6.336 -15.547 1 98.31 15 VAL B C 1
ATOM 1316 O O . VAL B 1 15 ? 11.203 -7.262 -14.883 1 98.31 15 VAL B O 1
ATOM 1319 N N . ASP B 1 16 ? 13 -6.215 -15.672 1 97.88 16 ASP B N 1
ATOM 1320 C CA . ASP B 1 16 ? 13.891 -7.242 -15.148 1 97.88 16 ASP B CA 1
ATOM 1321 C C . ASP B 1 16 ? 13.891 -7.234 -13.617 1 97.88 16 ASP B C 1
ATOM 1323 O O . ASP B 1 16 ? 13.883 -8.289 -12.984 1 97.88 16 ASP B O 1
ATOM 1327 N N . VAL B 1 17 ? 13.906 -6.031 -13.055 1 97.44 17 VAL B N 1
ATOM 1328 C CA . VAL B 1 17 ? 13.891 -5.879 -11.609 1 97.44 17 VAL B CA 1
ATOM 1329 C C . VAL B 1 17 ? 12.562 -6.402 -11.047 1 97.44 17 VAL B C 1
ATOM 1331 O O . VAL B 1 17 ? 12.555 -7.16 -10.078 1 97.44 17 VAL B O 1
ATOM 1334 N N . LEU B 1 18 ? 11.508 -6.047 -11.688 1 98.12 18 LEU B N 1
ATOM 1335 C CA . LEU B 1 18 ? 10.18 -6.461 -11.266 1 98.12 18 LEU B CA 1
ATOM 1336 C C . LEU B 1 18 ? 10.008 -7.969 -11.391 1 98.12 18 LEU B C 1
ATOM 1338 O O . LEU B 1 18 ? 9.438 -8.609 -10.508 1 98.12 18 LEU B O 1
ATOM 1342 N N . TRP B 1 19 ? 10.555 -8.547 -12.492 1 98.56 19 TRP B N 1
ATOM 1343 C CA . TRP B 1 19 ? 10.469 -9.984 -12.727 1 98.56 19 TRP B CA 1
ATOM 1344 C C . TRP B 1 19 ? 11.234 -10.758 -11.664 1 98.56 19 TRP B C 1
ATOM 1346 O O . TRP B 1 19 ? 10.727 -11.734 -11.102 1 98.56 19 TRP B O 1
ATOM 1356 N N . LYS B 1 20 ? 12.344 -10.297 -11.406 1 98 20 LYS B N 1
ATOM 1357 C CA . LYS B 1 20 ? 13.133 -10.961 -10.375 1 98 20 LYS B CA 1
ATOM 1358 C C . LYS B 1 20 ? 12.406 -10.945 -9.031 1 98 20 LYS B C 1
ATOM 1360 O O . LYS B 1 20 ? 12.367 -11.953 -8.328 1 98 20 LYS B O 1
ATOM 1365 N N . ALA B 1 21 ? 11.836 -9.82 -8.664 1 97.31 21 ALA B N 1
ATOM 1366 C CA . ALA B 1 21 ? 11.125 -9.68 -7.395 1 97.31 21 ALA B CA 1
ATOM 1367 C C . ALA B 1 21 ? 9.938 -10.633 -7.316 1 97.31 21 ALA B C 1
ATOM 1369 O O . ALA B 1 21 ? 9.773 -11.344 -6.324 1 97.31 21 ALA B O 1
ATOM 1370 N N . LEU B 1 22 ? 9.141 -10.727 -8.375 1 97.19 22 LEU B N 1
ATOM 1371 C CA . LEU B 1 22 ? 7.898 -11.484 -8.383 1 97.19 22 LEU B CA 1
ATOM 1372 C C . LEU B 1 22 ? 8.172 -12.984 -8.508 1 97.19 22 LEU B C 1
ATOM 1374 O O . LEU B 1 22 ? 7.527 -13.797 -7.848 1 97.19 22 LEU B O 1
ATOM 1378 N N . ALA B 1 23 ? 9.172 -13.336 -9.344 1 97.31 23 ALA B N 1
ATOM 1379 C CA . ALA B 1 23 ? 9.352 -14.734 -9.719 1 97.31 23 ALA B CA 1
ATOM 1380 C C . ALA B 1 23 ? 10.375 -15.422 -8.828 1 97.31 23 ALA B C 1
ATOM 1382 O O . ALA B 1 23 ? 10.352 -16.641 -8.664 1 97.31 23 ALA B O 1
ATOM 1383 N N . LYS B 1 24 ? 11.273 -14.609 -8.219 1 95.88 24 LYS B N 1
ATOM 1384 C CA . LYS B 1 24 ? 12.391 -15.266 -7.543 1 95.88 24 LYS B CA 1
ATOM 1385 C C . LYS B 1 24 ? 12.469 -14.852 -6.078 1 95.88 24 LYS B C 1
ATOM 1387 O O . LYS B 1 24 ? 12.781 -15.672 -5.211 1 95.88 24 LYS B O 1
ATOM 1392 N N . ASP B 1 25 ? 12.141 -13.594 -5.773 1 96.25 25 ASP B N 1
ATOM 1393 C CA . ASP B 1 25 ? 12.477 -13.062 -4.457 1 96.25 25 ASP B CA 1
ATOM 1394 C C . ASP B 1 25 ? 11.219 -12.812 -3.627 1 96.25 25 ASP B C 1
ATOM 1396 O O . ASP B 1 25 ? 11.297 -12.312 -2.506 1 96.25 25 ASP B O 1
ATOM 1400 N N . LEU B 1 26 ? 10.055 -13.18 -4.105 1 94.62 26 LEU B N 1
ATOM 1401 C CA . LEU B 1 26 ? 8.805 -12.734 -3.504 1 94.62 26 LEU B CA 1
ATOM 1402 C C . LEU B 1 26 ? 8.695 -13.211 -2.061 1 94.62 26 LEU B C 1
ATOM 1404 O O . LEU B 1 26 ? 8.266 -12.461 -1.183 1 94.62 26 LEU B O 1
ATOM 1408 N N . LYS B 1 27 ? 9.102 -14.438 -1.782 1 96.12 27 LYS B N 1
ATOM 1409 C CA . LYS B 1 27 ? 8.969 -14.984 -0.436 1 96.12 27 LYS B CA 1
ATOM 1410 C C . LYS B 1 27 ? 9.789 -14.188 0.568 1 96.12 27 LYS B C 1
ATOM 1412 O O . LYS B 1 27 ? 9.406 -14.062 1.733 1 96.12 27 LYS B O 1
ATOM 1417 N N . GLU B 1 28 ? 10.922 -13.641 0.117 1 95.88 28 GLU B N 1
ATOM 1418 C CA . GLU B 1 28 ? 11.773 -12.844 0.993 1 95.88 28 GLU B CA 1
ATOM 1419 C C . GLU B 1 28 ? 11.258 -11.414 1.119 1 95.88 28 GLU B C 1
ATOM 1421 O O . GLU B 1 28 ? 11.383 -10.789 2.176 1 95.88 28 GLU B O 1
ATOM 1426 N N . ILE B 1 29 ? 10.688 -10.922 0.09 1 95.81 29 ILE B N 1
ATOM 1427 C CA . ILE B 1 29 ? 10.289 -9.523 -0.007 1 95.81 29 ILE B CA 1
ATOM 1428 C C . ILE B 1 29 ? 9 -9.305 0.772 1 95.81 29 ILE B C 1
ATOM 1430 O O . ILE B 1 29 ? 8.859 -8.305 1.487 1 95.81 29 ILE B O 1
ATOM 1434 N N . LEU B 1 30 ? 8.055 -10.227 0.717 1 96.25 30 LEU B N 1
ATOM 1435 C CA . LEU B 1 30 ? 6.691 -10.031 1.19 1 96.25 30 LEU B CA 1
ATOM 1436 C C . LEU B 1 30 ? 6.676 -9.703 2.682 1 96.25 30 LEU B C 1
ATOM 1438 O O . LEU B 1 30 ? 6.09 -8.703 3.096 1 96.25 30 LEU B O 1
ATOM 1442 N N . PRO B 1 31 ? 7.426 -10.5 3.512 1 95.62 31 PRO B N 1
ATOM 1443 C CA . PRO B 1 31 ? 7.379 -10.195 4.945 1 95.62 31 PRO B CA 1
ATOM 1444 C C . PRO B 1 31 ? 8.047 -8.867 5.289 1 95.62 31 PRO B C 1
ATOM 1446 O O . PRO B 1 31 ? 7.727 -8.25 6.309 1 95.62 31 PRO B O 1
ATOM 1449 N N . LYS B 1 32 ? 8.945 -8.461 4.469 1 92.56 32 LYS B N 1
ATOM 1450 C CA . LYS B 1 32 ? 9.648 -7.203 4.699 1 92.56 32 LYS B CA 1
ATOM 1451 C C . LYS B 1 32 ? 8.805 -6.012 4.242 1 92.56 32 LYS B C 1
ATOM 1453 O O . LYS B 1 32 ? 8.773 -4.977 4.91 1 92.56 32 LYS B O 1
ATOM 1458 N N . MET B 1 33 ? 8.148 -6.207 3.162 1 93.31 33 MET B N 1
ATOM 1459 C CA . MET B 1 33 ? 7.434 -5.109 2.52 1 93.31 33 MET B CA 1
ATOM 1460 C C . MET B 1 33 ? 6.098 -4.855 3.213 1 93.31 33 MET B C 1
ATOM 1462 O O . MET B 1 33 ? 5.652 -3.709 3.309 1 93.31 33 MET B O 1
ATOM 1466 N N . MET B 1 34 ? 5.445 -5.941 3.629 1 94.06 34 MET B N 1
ATOM 1467 C CA . MET B 1 34 ? 4.137 -5.836 4.27 1 94.06 34 MET B CA 1
ATOM 1468 C C . MET B 1 34 ? 4.059 -6.746 5.492 1 94.06 34 MET B C 1
ATOM 1470 O O . MET B 1 34 ? 3.197 -7.625 5.559 1 94.06 34 MET B O 1
ATOM 1474 N N . PRO B 1 35 ? 4.777 -6.453 6.516 1 92.38 35 PRO B N 1
ATOM 1475 C CA . PRO B 1 35 ? 4.832 -7.336 7.684 1 92.38 35 PRO B CA 1
ATOM 1476 C C . PRO B 1 35 ? 3.502 -7.414 8.43 1 92.38 35 PRO B C 1
ATOM 1478 O O . PRO B 1 35 ? 3.242 -8.391 9.133 1 92.38 35 PRO B O 1
ATOM 1481 N N . ASN B 1 36 ? 2.697 -6.438 8.297 1 90.19 36 ASN B N 1
ATOM 1482 C CA . ASN B 1 36 ? 1.384 -6.473 8.93 1 90.19 36 ASN B CA 1
ATOM 1483 C C . ASN B 1 36 ? 0.486 -7.535 8.305 1 90.19 36 ASN B C 1
ATOM 1485 O O . ASN B 1 36 ? -0.368 -8.109 8.984 1 90.19 36 ASN B O 1
ATOM 1489 N N . LEU B 1 37 ? 0.726 -7.824 7.051 1 93.12 37 LEU B N 1
ATOM 1490 C CA . LEU B 1 37 ? -0.138 -8.758 6.336 1 93.12 37 LEU B CA 1
ATOM 1491 C C . LEU B 1 37 ? 0.515 -10.133 6.23 1 93.12 37 LEU B C 1
ATOM 1493 O O . LEU B 1 37 ? -0.169 -11.156 6.301 1 93.12 37 LEU B O 1
ATOM 1497 N N . VAL B 1 38 ? 1.818 -10.117 6.062 1 95.94 38 VAL B N 1
ATOM 1498 C CA . VAL B 1 38 ? 2.547 -11.375 5.91 1 95.94 38 VAL B CA 1
ATOM 1499 C C . VAL B 1 38 ? 3.639 -11.469 6.977 1 95.94 38 VAL B C 1
ATOM 1501 O O . VAL B 1 38 ? 4.605 -10.703 6.949 1 95.94 38 VAL B O 1
ATOM 1504 N N . LYS B 1 39 ? 3.455 -12.43 7.789 1 96.06 39 LYS B N 1
ATOM 1505 C CA . LYS B 1 39 ? 4.414 -12.641 8.867 1 96.06 39 LYS B CA 1
ATOM 1506 C C . LYS B 1 39 ? 5.703 -13.266 8.352 1 96.06 39 LYS B C 1
ATOM 1508 O O . LYS B 1 39 ? 6.801 -12.82 8.695 1 96.06 39 LYS B O 1
ATOM 1513 N N . ASP B 1 40 ? 5.535 -14.281 7.645 1 97.88 40 ASP B N 1
ATOM 1514 C CA . ASP B 1 40 ? 6.672 -14.953 7.023 1 97.88 40 ASP B CA 1
ATOM 1515 C C . ASP B 1 40 ? 6.219 -15.836 5.867 1 97.88 40 ASP B C 1
ATOM 1517 O O . ASP B 1 40 ? 5.016 -16.031 5.652 1 97.88 40 ASP B O 1
ATOM 1521 N N . ALA B 1 41 ? 7.203 -16.297 5.098 1 98.19 41 ALA B N 1
ATOM 1522 C CA . ALA B 1 41 ? 6.961 -17.141 3.934 1 98.19 41 ALA B CA 1
ATOM 1523 C C . ALA B 1 41 ? 8.078 -18.172 3.758 1 98.19 41 ALA B C 1
ATOM 1525 O O . ALA B 1 41 ? 9.25 -17.875 4.039 1 98.19 41 ALA B O 1
ATOM 1526 N N . ASP B 1 42 ? 7.645 -19.359 3.283 1 98.19 42 ASP B N 1
ATOM 1527 C CA . ASP B 1 42 ? 8.609 -20.438 3.061 1 98.19 42 ASP B CA 1
ATOM 1528 C C . ASP B 1 42 ? 8.328 -21.172 1.748 1 98.19 42 ASP B C 1
ATOM 1530 O O . ASP B 1 42 ? 7.184 -21.203 1.285 1 98.19 42 ASP B O 1
ATOM 1534 N N . MET B 1 43 ? 9.375 -21.656 1.136 1 98.56 43 MET B N 1
ATOM 1535 C CA . MET B 1 43 ? 9.242 -22.594 0.02 1 98.56 43 MET B CA 1
ATOM 1536 C C . MET B 1 43 ? 9.188 -24.031 0.519 1 98.56 43 MET B C 1
ATOM 1538 O O . MET B 1 43 ? 10.18 -24.562 1.019 1 98.56 43 MET B O 1
ATOM 1542 N N . LEU B 1 44 ? 8.086 -24.688 0.365 1 98.56 44 LEU B N 1
ATOM 1543 C CA . LEU B 1 44 ? 7.891 -26.031 0.9 1 98.56 44 LEU B CA 1
ATOM 1544 C C . LEU B 1 44 ? 8.43 -27.078 -0.064 1 98.56 44 LEU B C 1
ATOM 1546 O O . LEU B 1 44 ? 8.938 -28.125 0.364 1 98.56 44 LEU B O 1
ATOM 1550 N N . GLU B 1 45 ? 8.188 -26.891 -1.318 1 98.38 45 GLU B N 1
ATOM 1551 C CA . GLU B 1 45 ? 8.594 -27.812 -2.377 1 98.38 45 GLU B CA 1
ATOM 1552 C C . GLU B 1 45 ? 8.992 -27.062 -3.643 1 98.38 45 GLU B C 1
ATOM 1554 O O . GLU B 1 45 ? 8.406 -26.016 -3.961 1 98.38 45 GLU B O 1
ATOM 1559 N N . GLY B 1 46 ? 9.984 -27.516 -4.336 1 98 46 GLY B N 1
ATOM 1560 C CA . GLY B 1 46 ? 10.352 -26.969 -5.633 1 98 46 GLY B CA 1
ATOM 1561 C C . GLY B 1 46 ? 11.57 -26.062 -5.578 1 98 46 GLY B C 1
ATOM 1562 O O . GLY B 1 46 ? 12.336 -26.109 -4.617 1 98 46 GLY B O 1
ATOM 1563 N N . ASP B 1 47 ? 11.859 -25.297 -6.691 1 96.69 47 ASP B N 1
ATOM 1564 C CA . ASP B 1 47 ? 13.055 -24.469 -6.848 1 96.69 47 ASP B CA 1
ATOM 1565 C C . ASP B 1 47 ? 12.703 -23.062 -7.297 1 96.69 47 ASP B C 1
ATOM 1567 O O . ASP B 1 47 ? 13.555 -22.328 -7.793 1 96.69 47 ASP B O 1
ATOM 1571 N N . GLY B 1 48 ? 11.547 -22.656 -7.188 1 96.44 48 GLY B N 1
ATOM 1572 C CA . GLY B 1 48 ? 11.086 -21.359 -7.617 1 96.44 48 GLY B CA 1
ATOM 1573 C C . GLY B 1 48 ? 10.391 -21.375 -8.969 1 96.44 48 GLY B C 1
ATOM 1574 O O . GLY B 1 48 ? 9.727 -20.406 -9.344 1 96.44 48 GLY B O 1
ATOM 1575 N N . GLY B 1 49 ? 10.453 -22.453 -9.695 1 97.38 49 GLY B N 1
ATOM 1576 C CA . GLY B 1 49 ? 9.828 -22.594 -11 1 97.38 49 GLY B CA 1
ATOM 1577 C C . GLY B 1 49 ? 8.469 -23.266 -10.938 1 97.38 49 GLY B C 1
ATOM 1578 O O . GLY B 1 49 ? 7.848 -23.328 -9.875 1 97.38 49 GLY B O 1
ATOM 1579 N N . LEU B 1 50 ? 8.016 -23.734 -12.094 1 98.44 50 LEU B N 1
ATOM 1580 C CA . LEU B 1 50 ? 6.719 -24.375 -12.242 1 98.44 50 LEU B CA 1
ATOM 1581 C C . LEU B 1 50 ? 6.547 -25.5 -11.234 1 98.44 50 LEU B C 1
ATOM 1583 O O . LEU B 1 50 ? 7.453 -26.328 -11.047 1 98.44 50 LEU B O 1
ATOM 1587 N N . GLY B 1 51 ? 5.426 -25.562 -10.477 1 98.56 51 GLY B N 1
ATOM 1588 C CA . GLY B 1 51 ? 5.109 -26.625 -9.531 1 98.56 51 GLY B CA 1
ATOM 1589 C C . GLY B 1 51 ? 5.559 -26.312 -8.117 1 98.56 51 GLY B C 1
ATOM 1590 O O . GLY B 1 51 ? 5.164 -26.984 -7.168 1 98.56 51 GLY B O 1
ATOM 1591 N N . THR B 1 52 ? 6.426 -25.266 -7.883 1 98.75 52 THR B N 1
ATOM 1592 C CA . THR B 1 52 ? 6.895 -24.875 -6.562 1 98.75 52 THR B CA 1
ATOM 1593 C C . THR B 1 52 ? 5.719 -24.531 -5.648 1 98.75 52 THR B C 1
ATOM 1595 O O . THR B 1 52 ? 4.742 -23.922 -6.082 1 98.75 52 THR B O 1
ATOM 1598 N N . ILE B 1 53 ? 5.785 -24.953 -4.395 1 98.88 53 ILE B N 1
ATOM 1599 C CA . ILE B 1 53 ? 4.758 -24.688 -3.395 1 98.88 53 ILE B CA 1
ATOM 1600 C C . ILE B 1 53 ? 5.309 -23.75 -2.33 1 98.88 53 ILE B C 1
ATOM 1602 O O . ILE B 1 53 ? 6.309 -24.047 -1.677 1 98.88 53 ILE B O 1
ATOM 1606 N N . TYR B 1 54 ? 4.648 -22.578 -2.188 1 98.69 54 TYR B N 1
ATOM 1607 C CA . TYR B 1 54 ? 4.98 -21.625 -1.145 1 98.69 54 TYR B CA 1
ATOM 1608 C C . TYR B 1 54 ? 3.953 -21.656 -0.018 1 98.69 54 TYR B C 1
ATOM 1610 O O . TYR B 1 54 ? 2.77 -21.906 -0.256 1 98.69 54 TYR B O 1
ATOM 1618 N N . LEU B 1 55 ? 4.477 -21.5 1.208 1 98.81 55 LEU B N 1
ATOM 1619 C CA . LEU B 1 55 ? 3.654 -21.266 2.391 1 98.81 55 LEU B CA 1
ATOM 1620 C C . LEU B 1 55 ? 3.777 -19.812 2.863 1 98.81 55 LEU B C 1
ATOM 1622 O O . LEU B 1 55 ? 4.887 -19.328 3.074 1 98.81 55 LEU B O 1
ATOM 1626 N N . PHE B 1 56 ? 2.674 -19.141 2.99 1 98.19 56 PHE B N 1
ATOM 1627 C CA . PHE B 1 56 ? 2.602 -17.797 3.561 1 98.19 56 PHE B CA 1
ATOM 1628 C C . PHE B 1 56 ? 1.834 -17.812 4.875 1 98.19 56 PHE B C 1
ATOM 1630 O O . PHE B 1 56 ? 0.673 -18.219 4.922 1 98.19 56 PHE B O 1
ATOM 1637 N N . ASN B 1 57 ? 2.463 -17.391 5.918 1 98.31 57 ASN B N 1
ATOM 1638 C CA . ASN B 1 57 ? 1.79 -17.141 7.188 1 98.31 57 ASN B CA 1
ATOM 1639 C C . ASN B 1 57 ? 1.408 -15.672 7.34 1 98.31 57 ASN B C 1
ATOM 1641 O O . ASN B 1 57 ? 2.246 -14.781 7.16 1 98.31 57 ASN B O 1
ATOM 1645 N N . PHE B 1 58 ? 0.12 -15.508 7.652 1 95.62 58 PHE B N 1
ATOM 1646 C CA . PHE B 1 58 ? -0.401 -14.148 7.641 1 95.62 58 PHE B CA 1
ATOM 1647 C C . PHE B 1 58 ? -0.105 -13.445 8.961 1 95.62 58 PHE B C 1
ATOM 1649 O O . PHE B 1 58 ? 0.07 -14.094 9.992 1 95.62 58 PHE B O 1
ATOM 1656 N N . GLY B 1 59 ? -0.005 -12.125 8.836 1 92.31 59 GLY B N 1
ATOM 1657 C CA . GLY B 1 59 ? 0.239 -11.289 9.992 1 92.31 59 GLY B CA 1
ATOM 1658 C C . GLY B 1 59 ? -1.035 -10.805 10.664 1 92.31 59 GLY B C 1
ATOM 1659 O O . GLY B 1 59 ? -2.131 -11.258 10.32 1 92.31 59 GLY B O 1
ATOM 1660 N N . PRO B 1 60 ? -0.875 -9.969 11.648 1 88.69 60 PRO B N 1
ATOM 1661 C CA . PRO B 1 60 ? -2.002 -9.539 12.477 1 88.69 60 PRO B CA 1
ATOM 1662 C C . PRO B 1 60 ? -3.049 -8.758 11.695 1 88.69 60 PRO B C 1
ATOM 1664 O O . PRO B 1 60 ? -4.184 -8.602 12.156 1 88.69 60 PRO B O 1
ATOM 1667 N N . GLY B 1 61 ? -2.688 -8.281 10.539 1 87.38 61 GLY B N 1
ATOM 1668 C CA . GLY B 1 61 ? -3.619 -7.523 9.719 1 87.38 61 GLY B CA 1
ATOM 1669 C C . GLY B 1 61 ? -4.664 -8.398 9.055 1 87.38 61 GLY B C 1
ATOM 1670 O O . GLY B 1 61 ? -5.641 -7.891 8.492 1 87.38 61 GLY B O 1
ATOM 1671 N N . ILE B 1 62 ? -4.379 -9.609 9.055 1 87.94 62 ILE B N 1
ATOM 1672 C CA . ILE B 1 62 ? -5.34 -10.594 8.57 1 87.94 62 ILE B CA 1
ATOM 1673 C C . ILE B 1 62 ? -5.926 -11.367 9.75 1 87.94 62 ILE B C 1
ATOM 1675 O O 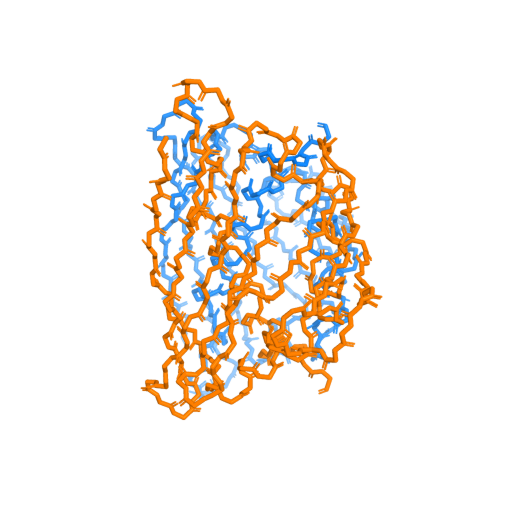. ILE B 1 62 ? -5.227 -12.141 10.406 1 87.94 62 ILE B O 1
ATOM 1679 N N . LYS B 1 63 ? -7.242 -11.289 9.953 1 86.88 63 LYS B N 1
ATOM 1680 C CA . LYS B 1 63 ? -7.844 -11.805 11.172 1 86.88 63 LYS B CA 1
ATOM 1681 C C . LYS B 1 63 ? -8.617 -13.094 10.906 1 86.88 63 LYS B C 1
ATOM 1683 O O . LYS B 1 63 ? -8.938 -13.836 11.836 1 86.88 63 LYS B O 1
ATOM 1688 N N . THR B 1 64 ? -8.82 -13.422 9.672 1 88.38 64 THR B N 1
ATOM 1689 C CA . THR B 1 64 ? -9.797 -14.461 9.375 1 88.38 64 THR B CA 1
ATOM 1690 C C . THR B 1 64 ? -9.102 -15.766 9.008 1 88.38 64 THR B C 1
ATOM 1692 O O . THR B 1 64 ? -9.711 -16.844 9.086 1 88.38 64 THR B O 1
ATOM 1695 N N . VAL B 1 65 ? -7.938 -15.703 8.5 1 90.56 65 VAL B N 1
ATOM 1696 C CA . VAL B 1 65 ? -7.164 -16.891 8.133 1 90.56 65 VAL B CA 1
ATOM 1697 C C . VAL B 1 65 ? -5.73 -16.734 8.641 1 90.56 65 VAL B C 1
ATOM 1699 O O . VAL B 1 65 ? -5.258 -15.625 8.867 1 90.56 65 VAL B O 1
ATOM 1702 N N . THR B 1 66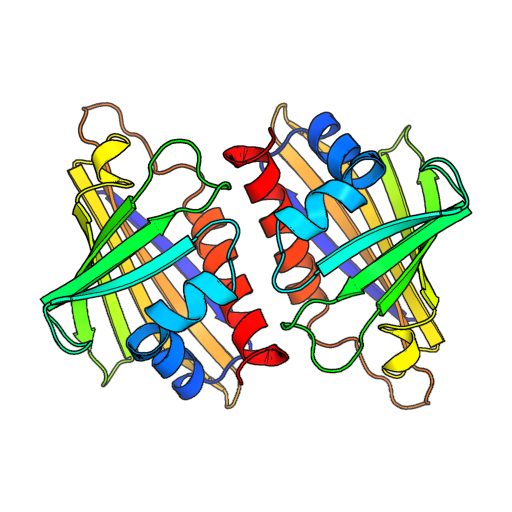 ? -5.02 -17.891 8.773 1 95 66 THR B N 1
ATOM 1703 C CA . THR B 1 66 ? -3.699 -17.812 9.383 1 95 66 THR B CA 1
ATOM 1704 C C . THR B 1 66 ? -2.609 -18.094 8.352 1 95 66 THR B C 1
ATOM 1706 O O . THR B 1 66 ? -1.46 -17.688 8.531 1 95 66 THR B O 1
ATOM 1709 N N . TYR B 1 67 ? -3.016 -18.844 7.359 1 97.81 67 TYR B N 1
ATOM 1710 C CA . TYR B 1 67 ? -2.004 -19.219 6.379 1 97.81 67 TYR B CA 1
ATOM 1711 C C . TYR B 1 67 ? -2.637 -19.469 5.016 1 97.81 67 TYR B C 1
ATOM 1713 O O . TYR B 1 67 ? -3.859 -19.562 4.898 1 97.81 67 TYR B O 1
ATOM 1721 N N . GLN B 1 68 ? -1.806 -19.5 3.996 1 97.88 68 GLN B N 1
ATOM 1722 C CA . GLN B 1 68 ? -2.172 -19.906 2.645 1 97.88 68 GLN B CA 1
ATOM 1723 C C . GLN B 1 68 ? -1.007 -20.609 1.945 1 97.88 68 GLN B C 1
ATOM 1725 O O . GLN B 1 68 ? 0.14 -20.172 2.057 1 97.88 68 GLN B O 1
ATOM 1730 N N . LYS B 1 69 ? -1.309 -21.734 1.253 1 98.69 69 LYS B N 1
ATOM 1731 C CA . LYS B 1 69 ? -0.337 -22.359 0.365 1 98.69 69 LYS B CA 1
ATOM 1732 C C . LYS B 1 69 ? -0.666 -22.078 -1.099 1 98.69 69 LYS B C 1
ATOM 1734 O O . LYS B 1 69 ? -1.824 -22.172 -1.509 1 98.69 69 LYS B O 1
ATOM 1739 N N . GLU B 1 70 ? 0.381 -21.703 -1.811 1 98.75 70 GLU B N 1
ATOM 1740 C CA . GLU B 1 70 ? 0.214 -21.438 -3.234 1 98.75 70 GLU B CA 1
ATOM 1741 C C . GLU B 1 70 ? 1.182 -22.266 -4.074 1 98.75 70 GLU B C 1
ATOM 1743 O O . GLU B 1 70 ? 2.32 -22.5 -3.662 1 98.75 70 GLU B O 1
ATOM 1748 N N . ARG B 1 71 ? 0.696 -22.703 -5.203 1 98.88 71 ARG B N 1
ATOM 1749 C CA . ARG B 1 71 ? 1.508 -23.375 -6.203 1 98.88 71 ARG B CA 1
ATOM 1750 C C . ARG B 1 71 ? 1.773 -22.484 -7.402 1 98.88 71 ARG B C 1
ATOM 1752 O O . ARG B 1 71 ? 0.87 -21.781 -7.879 1 98.88 71 ARG B O 1
ATOM 1759 N N . VAL B 1 72 ? 3.027 -22.422 -7.793 1 98.81 72 VAL B N 1
ATOM 1760 C CA . VAL B 1 72 ? 3.299 -21.828 -9.094 1 98.81 72 VAL B CA 1
ATOM 1761 C C . VAL B 1 72 ? 2.652 -22.656 -10.195 1 98.81 72 VAL B C 1
ATOM 1763 O O . VAL B 1 72 ? 3.164 -23.719 -10.555 1 98.81 72 VAL B O 1
ATOM 1766 N N . SER B 1 73 ? 1.585 -22.188 -10.773 1 98.81 73 SER B N 1
ATOM 1767 C CA . SER B 1 73 ? 0.788 -22.969 -11.711 1 98.81 73 SER B CA 1
ATOM 1768 C C . SER B 1 73 ? 1.082 -22.562 -13.156 1 98.81 73 SER B C 1
ATOM 1770 O O . SER B 1 73 ? 0.681 -23.266 -14.094 1 98.81 73 SER B O 1
ATOM 1772 N N . GLU B 1 74 ? 1.71 -21.453 -13.391 1 98.75 74 GLU B N 1
ATOM 1773 C CA . GLU B 1 74 ? 2.232 -20.938 -14.656 1 98.75 74 GLU B CA 1
ATOM 1774 C C . GLU B 1 74 ? 3.588 -20.266 -14.461 1 98.75 74 GLU B C 1
ATOM 1776 O O . GLU B 1 74 ? 3.803 -19.562 -13.469 1 98.75 74 GLU B O 1
ATOM 1781 N N . PHE B 1 75 ? 4.461 -20.562 -15.391 1 98.69 75 PHE B N 1
ATOM 1782 C CA . PHE B 1 75 ? 5.781 -19.953 -15.336 1 98.69 75 PHE B CA 1
ATOM 1783 C C . PHE B 1 75 ? 6.398 -19.859 -16.719 1 98.69 75 PHE B C 1
ATOM 1785 O O . PHE B 1 75 ? 6.738 -20.875 -17.328 1 98.69 75 PHE B O 1
ATOM 1792 N N . ASP B 1 76 ? 6.457 -18.641 -17.25 1 98.5 76 ASP B N 1
ATOM 1793 C CA . ASP B 1 76 ? 7.055 -18.406 -18.562 1 98.5 76 ASP B CA 1
ATOM 1794 C C . ASP B 1 76 ? 8 -17.203 -18.531 1 98.5 76 ASP B C 1
ATOM 1796 O O . ASP B 1 76 ? 7.566 -16.062 -18.656 1 98.5 76 ASP B O 1
ATOM 1800 N N . GLU B 1 77 ? 9.266 -17.438 -18.375 1 96.81 77 GLU B N 1
ATOM 1801 C CA . GLU B 1 77 ? 10.273 -16.375 -18.25 1 96.81 77 GLU B CA 1
ATOM 1802 C C . GLU B 1 77 ? 10.375 -15.57 -19.547 1 96.81 77 GLU B C 1
ATOM 1804 O O . GLU B 1 77 ? 10.695 -14.375 -19.516 1 96.81 77 GLU B O 1
ATOM 1809 N N . SER B 1 78 ? 10.133 -16.188 -20.688 1 97.69 78 SER B N 1
ATOM 1810 C CA . SER B 1 78 ? 10.312 -15.516 -21.969 1 97.69 78 SER B CA 1
ATOM 1811 C C . SER B 1 78 ? 9.328 -14.367 -22.141 1 97.69 78 SER B C 1
ATOM 1813 O O . SER B 1 78 ? 9.633 -13.367 -22.797 1 97.69 78 SER B O 1
ATOM 1815 N N . VAL B 1 79 ? 8.164 -14.445 -21.531 1 98.06 79 VAL B N 1
ATOM 1816 C CA . VAL B 1 79 ? 7.176 -13.383 -21.656 1 98.06 79 VAL B CA 1
ATOM 1817 C C . VAL B 1 79 ? 6.902 -12.766 -20.281 1 98.06 79 VAL B C 1
ATOM 1819 O O . VAL B 1 79 ? 5.957 -11.992 -20.125 1 98.06 79 VAL B O 1
ATOM 1822 N N . HIS B 1 80 ? 7.641 -13.164 -19.219 1 98.69 80 HIS B N 1
ATOM 1823 C CA . HIS B 1 80 ? 7.508 -12.68 -17.844 1 98.69 80 HIS B CA 1
ATOM 1824 C C . HIS B 1 80 ? 6.098 -12.914 -17.312 1 98.69 80 HIS B C 1
ATOM 1826 O O . HIS B 1 80 ? 5.414 -11.961 -16.922 1 98.69 80 HIS B O 1
ATOM 1832 N N . ARG B 1 81 ? 5.734 -14.188 -17.312 1 98.81 81 ARG B N 1
ATOM 1833 C CA . ARG B 1 81 ? 4.422 -14.578 -16.812 1 98.81 81 ARG B CA 1
ATOM 1834 C C . ARG B 1 81 ? 4.547 -15.594 -15.68 1 98.81 81 ARG B C 1
ATOM 1836 O O . ARG B 1 81 ? 5.316 -16.547 -15.781 1 98.81 81 ARG B O 1
ATOM 1843 N N . ILE B 1 82 ? 3.826 -15.375 -14.57 1 98.81 82 ILE B N 1
ATOM 1844 C CA . ILE B 1 82 ? 3.787 -16.297 -13.438 1 98.81 82 ILE B CA 1
ATOM 1845 C C . ILE B 1 82 ? 2.361 -16.375 -12.891 1 98.81 82 ILE B C 1
ATOM 1847 O O . ILE B 1 82 ? 1.65 -15.375 -12.828 1 98.81 82 ILE B O 1
ATOM 1851 N N . GLY B 1 83 ? 1.88 -17.547 -12.648 1 98.75 83 GLY B N 1
ATOM 1852 C CA . GLY B 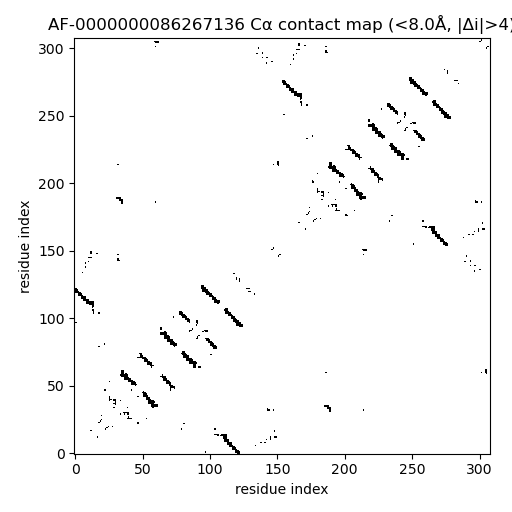1 83 ? 0.596 -17.828 -12.016 1 98.75 83 GLY B CA 1
ATOM 1853 C C . GLY B 1 83 ? 0.724 -18.484 -10.656 1 98.75 83 GLY B C 1
ATOM 1854 O O . GLY B 1 83 ? 1.494 -19.438 -10.492 1 98.75 83 GLY B O 1
ATOM 1855 N N . LEU B 1 84 ? 0.028 -17.969 -9.656 1 98.44 84 LEU B N 1
ATOM 1856 C CA . LEU B 1 84 ? 0.009 -18.484 -8.289 1 98.44 84 LEU B CA 1
ATOM 1857 C C . LEU B 1 84 ? -1.391 -18.938 -7.906 1 98.44 84 LEU B C 1
ATOM 1859 O O . LEU B 1 84 ? -2.309 -18.125 -7.781 1 98.44 84 LEU B O 1
ATOM 1863 N N . GLU B 1 85 ? -1.492 -20.234 -7.727 1 98.62 85 GLU B N 1
ATOM 1864 C CA . GLU B 1 85 ? -2.773 -20.859 -7.402 1 98.62 85 GLU B CA 1
ATOM 1865 C C . GLU B 1 85 ? -2.83 -21.266 -5.934 1 98.62 85 GLU B C 1
ATOM 1867 O O . GLU B 1 85 ? -1.919 -21.938 -5.434 1 98.62 85 GLU B O 1
ATOM 1872 N N . VAL B 1 86 ? -3.922 -20.812 -5.277 1 98.06 86 VAL B N 1
ATOM 1873 C CA . VAL B 1 86 ? -4.113 -21.234 -3.893 1 98.06 86 VAL B CA 1
ATOM 1874 C C . VAL B 1 86 ? -4.496 -22.703 -3.838 1 98.06 86 VAL B C 1
ATOM 1876 O O . VAL B 1 86 ? -5.438 -23.141 -4.508 1 98.06 86 VAL B O 1
ATOM 1879 N N . ILE B 1 87 ? -3.721 -23.453 -2.998 1 98.75 87 ILE B N 1
ATOM 1880 C CA . ILE B 1 87 ? -4 -24.891 -2.977 1 98.75 87 ILE B CA 1
ATOM 1881 C C . ILE B 1 87 ? -4.422 -25.312 -1.569 1 98.75 87 ILE B C 1
ATOM 1883 O O . ILE B 1 87 ? -4.918 -26.422 -1.37 1 98.75 87 ILE B O 1
ATOM 1887 N N . GLU B 1 88 ? -4.25 -24.531 -0.569 1 98.5 88 GLU B N 1
ATOM 1888 C CA . GLU B 1 88 ? -4.648 -24.797 0.811 1 98.5 88 GLU B CA 1
ATOM 1889 C C . GLU B 1 88 ? -4.727 -23.5 1.623 1 98.5 88 GLU B C 1
ATOM 1891 O O . GLU B 1 88 ? -3.877 -22.625 1.482 1 98.5 88 GLU B O 1
ATOM 1896 N N . GLY B 1 89 ? -5.781 -23.375 2.477 1 97.19 89 GLY B N 1
ATOM 1897 C CA . GLY B 1 89 ? -5.898 -22.25 3.373 1 97.19 89 GLY B CA 1
ATOM 1898 C C . GLY B 1 89 ? -6.34 -20.969 2.668 1 97.19 89 GLY B C 1
ATOM 1899 O O . GLY B 1 89 ? -6.797 -21.016 1.524 1 97.19 89 GLY B O 1
ATOM 1900 N N . GLY B 1 90 ? -6.273 -19.828 3.414 1 94.06 90 GLY B N 1
ATOM 1901 C CA . GLY B 1 90 ? -6.555 -18.516 2.848 1 94.06 90 GLY B CA 1
ATOM 1902 C C . GLY B 1 90 ? -7.91 -18.438 2.17 1 94.06 90 GLY B C 1
ATOM 1903 O O . GLY B 1 90 ? -8.938 -18.75 2.779 1 94.06 90 GLY B O 1
ATOM 1904 N N . HIS B 1 91 ? -7.891 -18.141 0.877 1 91.81 91 HIS B N 1
ATOM 1905 C CA . HIS B 1 91 ? -9.109 -17.938 0.098 1 91.81 91 HIS B CA 1
ATOM 1906 C C . HIS B 1 91 ? -9.977 -19.188 0.088 1 9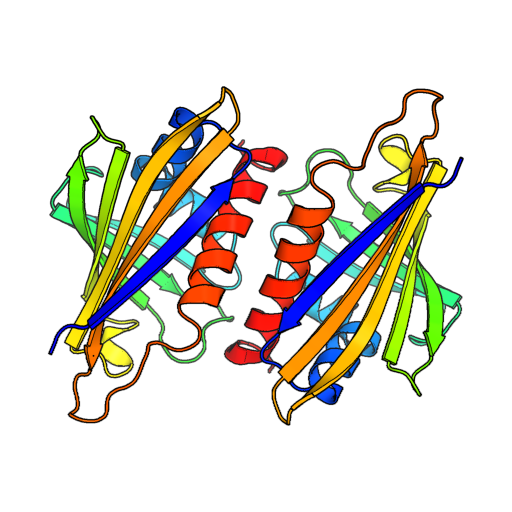1.81 91 HIS B C 1
ATOM 1908 O O . HIS B 1 91 ? -11.203 -19.109 0.05 1 91.81 91 HIS B O 1
ATOM 1914 N N . LEU B 1 92 ? -9.328 -20.359 0.13 1 93.94 92 LEU B N 1
ATOM 1915 C CA . LEU B 1 92 ? -10.094 -21.609 0.106 1 93.94 92 LEU B CA 1
ATOM 1916 C C . LEU B 1 92 ? -10.852 -21.797 1.414 1 93.94 92 LEU B C 1
ATOM 1918 O O . LEU B 1 92 ? -11.93 -22.406 1.428 1 93.94 92 LEU B O 1
ATOM 1922 N N . ASP B 1 93 ? -10.328 -21.234 2.467 1 92 93 ASP B N 1
ATOM 1923 C CA . ASP B 1 93 ? -11.023 -21.281 3.75 1 92 93 ASP B CA 1
ATOM 1924 C C . ASP B 1 93 ? -12.07 -20.172 3.834 1 92 93 ASP B C 1
ATOM 1926 O O . ASP B 1 93 ? -12.875 -20.141 4.773 1 92 93 ASP B O 1
ATOM 1930 N N . HIS B 1 94 ? -12.078 -19.25 2.92 1 87.5 94 HIS B N 1
ATOM 1931 C CA . HIS B 1 94 ? -12.969 -18.109 2.971 1 87.5 94 HIS B CA 1
ATOM 1932 C C . HIS B 1 94 ? -14.047 -18.188 1.896 1 87.5 94 HIS B C 1
ATOM 1934 O O . HIS B 1 94 ? -14.422 -17.172 1.3 1 87.5 94 HIS B O 1
ATOM 1940 N N . GLY B 1 95 ? -14.383 -19.453 1.443 1 88.75 95 GLY B N 1
ATOM 1941 C CA . GLY B 1 95 ? -15.578 -19.656 0.642 1 88.75 95 GLY B CA 1
ATOM 1942 C C . GLY B 1 95 ? -15.281 -19.812 -0.838 1 88.75 95 GLY B C 1
ATOM 1943 O O . GLY B 1 95 ? -16.188 -19.75 -1.666 1 88.75 95 GLY B O 1
ATOM 1944 N N . PHE B 1 96 ? -14.039 -20.047 -1.182 1 93.56 96 PHE B N 1
ATOM 1945 C CA . PHE B 1 96 ? -13.719 -20.234 -2.59 1 93.56 96 PHE B CA 1
ATOM 1946 C C . PHE B 1 96 ? -13.219 -21.656 -2.844 1 93.56 96 PHE B C 1
ATOM 1948 O O . PHE B 1 96 ? -12.477 -22.203 -2.029 1 93.56 96 PHE B O 1
ATOM 1955 N N . SER B 1 97 ? -13.68 -22.172 -3.949 1 95.62 97 SER B N 1
ATOM 1956 C CA . SER B 1 97 ? -13.203 -23.484 -4.355 1 95.62 97 SER B CA 1
ATOM 1957 C C . SER B 1 97 ? -11.984 -23.375 -5.277 1 95.62 97 SER B C 1
ATOM 1959 O O . SER B 1 97 ? -11.297 -24.359 -5.523 1 95.62 97 SER B O 1
ATOM 1961 N N . HIS B 1 98 ? -11.812 -22.141 -5.758 1 96.31 98 HIS B N 1
ATOM 1962 C CA . HIS B 1 98 ? -10.695 -21.844 -6.652 1 96.31 98 HIS B CA 1
ATOM 1963 C C . HIS B 1 98 ? -10.273 -20.391 -6.539 1 96.31 98 HIS B C 1
ATOM 1965 O O . HIS B 1 98 ? -11.117 -19.5 -6.453 1 96.31 98 HIS B O 1
ATOM 1971 N N . HIS B 1 99 ? -8.984 -20.188 -6.453 1 96.31 99 HIS B N 1
ATOM 1972 C CA . HIS B 1 99 ? -8.414 -18.844 -6.531 1 96.31 99 HIS B CA 1
ATOM 1973 C C . HIS B 1 99 ? -7.016 -18.875 -7.133 1 96.31 99 HIS B C 1
ATOM 1975 O O . HIS B 1 99 ? -6.164 -19.656 -6.703 1 96.31 99 HIS B O 1
ATOM 1981 N N . LYS B 1 100 ? -6.773 -18.047 -8.078 1 97.25 100 LYS B N 1
ATOM 1982 C CA . LYS B 1 100 ? -5.488 -17.953 -8.773 1 97.25 100 LYS B CA 1
ATOM 1983 C C . LYS B 1 100 ? -5.219 -16.531 -9.242 1 97.25 100 LYS B C 1
ATOM 1985 O O . LYS B 1 100 ? -6.102 -15.883 -9.812 1 97.25 100 LYS B O 1
ATOM 1990 N N . ALA B 1 101 ? -4.016 -16.047 -8.938 1 97.06 101 ALA B N 1
ATOM 1991 C CA . ALA B 1 101 ? -3.537 -14.789 -9.492 1 97.06 101 ALA B CA 1
ATOM 1992 C C . ALA B 1 101 ? -2.467 -15.031 -10.555 1 97.06 101 ALA B C 1
ATOM 1994 O O . ALA B 1 101 ? -1.517 -15.781 -10.328 1 97.06 101 ALA B O 1
ATOM 1995 N N . THR B 1 102 ? -2.615 -14.438 -11.711 1 98.38 102 THR B N 1
ATOM 1996 C CA . THR B 1 102 ? -1.617 -14.469 -12.781 1 98.38 102 THR B CA 1
ATOM 1997 C C . THR B 1 102 ? -1.095 -13.062 -13.078 1 98.38 102 THR B C 1
ATOM 1999 O O . THR B 1 102 ? -1.877 -12.125 -13.242 1 98.38 102 THR B O 1
ATOM 2002 N N . PHE B 1 103 ? 0.238 -12.922 -13.117 1 98.62 103 PHE B N 1
ATOM 2003 C CA . PHE B 1 103 ? 0.909 -11.672 -13.438 1 98.62 103 PHE B CA 1
ATOM 2004 C C . PHE B 1 103 ? 1.682 -11.797 -14.75 1 98.62 103 PHE B C 1
ATOM 2006 O O . PHE B 1 103 ? 2.432 -12.75 -14.945 1 98.62 103 PHE B O 1
ATOM 2013 N N . GLN B 1 104 ? 1.497 -10.859 -15.633 1 98.88 104 GLN B N 1
ATOM 2014 C CA . GLN B 1 104 ? 2.285 -10.734 -16.859 1 98.88 104 GLN B CA 1
ATOM 2015 C C . GLN B 1 104 ? 2.891 -9.344 -16.969 1 98.88 104 GLN B C 1
ATOM 2017 O O . GLN B 1 104 ? 2.17 -8.344 -16.953 1 98.88 104 GLN B O 1
ATOM 2022 N N . LEU B 1 105 ? 4.199 -9.328 -17.078 1 98.81 105 LEU B N 1
ATOM 2023 C CA . LEU B 1 105 ? 4.918 -8.062 -17.125 1 98.81 105 LEU B CA 1
ATOM 2024 C C . LEU B 1 105 ? 5.371 -7.734 -18.531 1 98.81 105 LEU B C 1
ATOM 2026 O O . LEU B 1 105 ? 5.84 -8.609 -19.266 1 98.81 105 LEU B O 1
ATOM 2030 N N . THR B 1 106 ? 5.227 -6.504 -18.922 1 98.75 106 THR B N 1
ATOM 2031 C CA . THR B 1 106 ? 5.723 -6.012 -20.203 1 98.75 106 THR B CA 1
ATOM 2032 C C . THR B 1 106 ? 6.5 -4.711 -20.016 1 98.75 106 THR B C 1
ATOM 2034 O O . THR B 1 106 ? 6.047 -3.807 -19.312 1 98.75 106 THR B O 1
ATOM 2037 N N . SER B 1 107 ? 7.652 -4.641 -20.609 1 98.44 107 SER B N 1
ATOM 2038 C CA . SER B 1 107 ? 8.445 -3.418 -20.562 1 98.44 107 SER B CA 1
ATOM 2039 C C . SER B 1 107 ? 7.793 -2.307 -21.375 1 98.44 107 SER B C 1
ATOM 2041 O O . SER B 1 107 ? 7.395 -2.52 -22.516 1 98.44 107 SER B O 1
ATOM 2043 N N . THR B 1 108 ? 7.648 -1.146 -20.766 1 98 108 THR B N 1
ATOM 2044 C CA . THR B 1 108 ? 7.148 0.023 -21.484 1 98 108 THR B CA 1
ATOM 2045 C C . THR B 1 108 ? 8.203 1.127 -21.531 1 98 108 THR B C 1
ATOM 2047 O O . THR B 1 108 ? 7.926 2.24 -21.969 1 98 108 THR B O 1
ATOM 2050 N N . GLY B 1 109 ? 9.383 0.884 -20.984 1 96.69 109 GLY B N 1
ATOM 2051 C CA . GLY B 1 109 ? 10.531 1.772 -20.891 1 96.69 109 GLY B CA 1
ATOM 2052 C C . GLY B 1 109 ? 11.641 1.226 -20.016 1 96.69 109 GLY B C 1
ATOM 2053 O O . GLY B 1 109 ? 11.492 0.17 -19.406 1 96.69 109 GLY B O 1
ATOM 2054 N N . GLU B 1 110 ? 12.711 1.883 -19.938 1 94.88 110 GLU B N 1
ATOM 2055 C CA . GLU B 1 110 ? 13.875 1.418 -19.188 1 94.88 110 GLU B CA 1
ATOM 2056 C C . GLU B 1 110 ? 13.531 1.212 -17.719 1 94.88 110 GLU B C 1
ATOM 2058 O O . GLU B 1 110 ? 13.922 0.208 -17.109 1 94.88 110 GLU B O 1
ATOM 2063 N N . GLN B 1 111 ? 12.789 2.064 -17.109 1 95.12 111 GLN B N 1
ATOM 2064 C CA . GLN B 1 111 ? 12.438 1.987 -15.688 1 95.12 111 GLN B CA 1
ATOM 2065 C C . GLN B 1 111 ? 10.922 1.977 -15.5 1 95.12 111 GLN B C 1
ATOM 2067 O O . GLN B 1 111 ? 10.414 2.557 -14.539 1 95.12 111 GLN B O 1
ATOM 2072 N N . GLU B 1 112 ? 10.305 1.359 -16.5 1 96.25 112 GLU B N 1
ATOM 2073 C CA . GLU B 1 112 ? 8.844 1.348 -16.469 1 96.25 112 GLU B CA 1
ATOM 2074 C C . GLU B 1 112 ? 8.289 0.029 -17 1 96.25 112 GLU B C 1
ATOM 2076 O O . GLU B 1 112 ? 8.82 -0.528 -17.969 1 96.25 112 GLU B O 1
ATOM 2081 N N . SER B 1 113 ? 7.246 -0.441 -16.344 1 98.25 113 SER B N 1
ATOM 2082 C CA . SER B 1 113 ? 6.602 -1.683 -16.75 1 98.25 113 SER B CA 1
ATOM 2083 C C . SER B 1 113 ? 5.086 -1.595 -16.609 1 98.25 113 SER B C 1
ATOM 2085 O O . SER B 1 113 ? 4.578 -0.807 -15.812 1 98.25 113 SER B O 1
ATOM 2087 N N . LEU B 1 114 ? 4.418 -2.348 -17.453 1 98.62 114 LEU B N 1
ATOM 2088 C CA . LEU B 1 114 ? 2.99 -2.619 -17.328 1 98.62 114 LEU B CA 1
ATOM 2089 C C . LEU B 1 114 ? 2.754 -4.027 -16.781 1 98.62 114 LEU B C 1
ATOM 2091 O O . LEU B 1 114 ? 3.33 -4.992 -17.281 1 98.62 114 LEU B O 1
ATOM 2095 N N . ILE B 1 115 ? 1.975 -4.129 -15.727 1 98.5 115 ILE B N 1
ATOM 2096 C CA . ILE B 1 115 ? 1.591 -5.418 -15.156 1 98.5 115 ILE B CA 1
ATOM 2097 C C . ILE B 1 115 ? 0.14 -5.727 -15.516 1 98.5 115 ILE B C 1
ATOM 2099 O O . ILE B 1 115 ? -0.772 -4.988 -15.141 1 98.5 115 ILE B O 1
ATOM 2103 N N . ASN B 1 116 ? -0.06 -6.746 -16.25 1 98.44 116 ASN B N 1
ATOM 2104 C CA . ASN B 1 116 ? -1.388 -7.328 -16.438 1 98.44 116 ASN B CA 1
ATOM 2105 C C . ASN B 1 116 ? -1.687 -8.383 -15.375 1 98.44 116 ASN B C 1
ATOM 2107 O O . ASN B 1 116 ? -0.947 -9.359 -15.242 1 98.44 116 ASN B O 1
ATOM 2111 N N . VAL B 1 117 ? -2.758 -8.156 -14.625 1 97.88 117 VAL B N 1
ATOM 2112 C CA . VAL B 1 117 ? -3.127 -9.094 -13.562 1 97.88 117 VAL B CA 1
ATOM 2113 C C . VAL B 1 117 ? -4.461 -9.75 -13.898 1 97.88 117 VAL B C 1
ATOM 2115 O O . VAL B 1 117 ? -5.418 -9.07 -14.289 1 97.88 117 VAL B O 1
ATOM 2118 N N . LYS B 1 118 ? -4.508 -11.008 -13.805 1 97.12 118 LYS B N 1
ATOM 2119 C CA . LYS B 1 118 ? -5.734 -11.789 -13.906 1 97.12 118 LYS B CA 1
ATOM 2120 C C . LYS B 1 118 ? -5.992 -12.578 -12.625 1 97.12 118 LYS B C 1
ATOM 2122 O O . LYS B 1 118 ? -5.141 -13.352 -12.188 1 97.12 118 LYS B O 1
ATOM 2127 N N . ILE B 1 119 ? -7.188 -12.398 -12.008 1 96.5 119 ILE B N 1
ATOM 2128 C CA . ILE B 1 119 ? -7.621 -13.195 -10.859 1 96.5 119 ILE B CA 1
ATOM 2129 C C . ILE B 1 119 ? -8.75 -14.133 -11.281 1 96.5 119 ILE B C 1
ATOM 2131 O O . ILE B 1 119 ? -9.789 -13.68 -11.773 1 96.5 119 ILE B O 1
ATOM 2135 N N . SER B 1 120 ? -8.5 -15.375 -11.172 1 95.94 120 SER B N 1
ATOM 2136 C CA . SER B 1 120 ? -9.5 -16.406 -11.414 1 95.94 120 SER B CA 1
ATOM 2137 C C . SER B 1 120 ? -10.008 -17 -10.102 1 95.94 120 SER B C 1
ATOM 2139 O O . SER B 1 120 ? -9.219 -17.312 -9.211 1 95.94 120 SER B O 1
ATOM 2141 N N . TYR B 1 121 ? -11.375 -17.062 -9.945 1 95.25 121 TYR B N 1
ATOM 2142 C CA . TYR B 1 121 ? -11.938 -17.547 -8.688 1 95.25 121 TYR B CA 1
ATOM 2143 C C . TYR B 1 121 ? -13.266 -18.281 -8.93 1 95.25 121 TYR B C 1
ATOM 2145 O O . TYR B 1 121 ? -13.891 -18.109 -9.977 1 95.25 121 TYR B O 1
ATOM 2153 N N . GLU B 1 122 ? -13.539 -19.125 -8.047 1 94.06 122 GLU B N 1
ATOM 2154 C CA . GLU B 1 122 ? -14.812 -19.844 -8.023 1 94.06 122 GLU B CA 1
ATOM 2155 C C . GLU B 1 122 ? -15.352 -19.953 -6.602 1 94.06 122 GLU B C 1
ATOM 2157 O O . GLU B 1 122 ? -14.625 -20.344 -5.684 1 94.06 122 GLU B O 1
ATOM 2162 N N . SER B 1 123 ? -16.625 -19.453 -6.473 1 92.31 123 SER B N 1
ATOM 2163 C CA . SER B 1 123 ? -17.266 -19.594 -5.172 1 92.31 123 SER B CA 1
ATOM 2164 C C . SER B 1 123 ? -17.547 -21.062 -4.844 1 92.31 123 SER B C 1
ATOM 2166 O O . SER B 1 123 ? -17.906 -21.828 -5.723 1 92.31 123 SER B O 1
ATOM 2168 N N . ALA B 1 124 ? -17.328 -21.328 -3.549 1 89.62 124 ALA B N 1
ATOM 2169 C CA . ALA B 1 124 ? -17.594 -22.688 -3.102 1 89.62 124 ALA B CA 1
ATOM 2170 C C . ALA B 1 124 ? -19.094 -22.953 -3.018 1 89.62 124 ALA B C 1
ATOM 2172 O O . ALA B 1 124 ? -19.531 -24.109 -2.988 1 89.62 124 ALA B O 1
ATOM 2173 N N . THR B 1 125 ? -19.766 -21.844 -2.811 1 84.06 125 THR B N 1
ATOM 2174 C CA . THR B 1 125 ? -21.219 -21.953 -2.742 1 84.06 125 THR B CA 1
ATOM 2175 C C . THR B 1 125 ? -21.859 -21.312 -3.965 1 84.06 125 THR B C 1
ATOM 2177 O O . THR B 1 125 ? -21.188 -20.688 -4.785 1 84.06 125 THR B O 1
ATOM 2180 N N . GLU B 1 126 ? -23.062 -21.484 -4.117 1 76.69 126 GLU B N 1
ATOM 2181 C CA . GLU B 1 126 ? -23.812 -20.938 -5.246 1 76.69 126 GLU B CA 1
ATOM 2182 C C . GLU B 1 126 ? -23.906 -19.422 -5.168 1 76.69 126 GLU B C 1
ATOM 2184 O O . GLU B 1 126 ? -24.156 -18.766 -6.18 1 76.69 126 GLU B O 1
ATOM 2189 N N . GLU B 1 127 ? -23.672 -18.906 -4.02 1 71.75 127 GLU B N 1
ATOM 2190 C CA . GLU B 1 127 ? -23.688 -17.453 -3.895 1 71.75 127 GLU B CA 1
ATOM 2191 C C . GLU B 1 127 ? -22.406 -16.844 -4.465 1 71.75 127 GLU B C 1
ATOM 2193 O O . GLU B 1 127 ? -21.297 -17.297 -4.172 1 71.75 127 GLU B O 1
ATOM 2198 N N . ASP B 1 128 ? -22.594 -16.109 -5.547 1 66.75 128 ASP B N 1
ATOM 2199 C CA . ASP B 1 128 ? -21.469 -15.445 -6.191 1 66.75 128 ASP B CA 1
ATOM 2200 C C . ASP B 1 128 ? -20.844 -14.414 -5.258 1 66.75 128 ASP B C 1
ATOM 2202 O O . ASP B 1 128 ? -21.453 -13.383 -4.969 1 66.75 128 ASP B O 1
ATOM 2206 N N . ILE B 1 129 ? -19.812 -14.852 -4.68 1 74.19 129 ILE B N 1
ATOM 2207 C CA . ILE B 1 129 ? -19.062 -13.961 -3.799 1 74.19 129 ILE B CA 1
ATOM 2208 C C . ILE B 1 129 ? -17.766 -13.531 -4.473 1 74.19 129 ILE B C 1
ATOM 2210 O O . ILE B 1 129 ? -17.047 -14.359 -5.035 1 74.19 129 ILE B O 1
ATOM 2214 N N . MET B 1 130 ? -17.656 -12.281 -4.801 1 73.31 130 MET B N 1
ATOM 2215 C CA . MET B 1 130 ? -16.344 -11.789 -5.25 1 73.31 130 MET B CA 1
ATOM 2216 C C . MET B 1 130 ? -15.391 -11.641 -4.074 1 73.31 130 MET B C 1
ATOM 2218 O O . MET B 1 130 ? -15.789 -11.195 -2.996 1 73.31 130 MET B O 1
ATOM 2222 N N . PRO B 1 131 ? -14.18 -12.211 -4.367 1 71.56 131 PRO B N 1
ATOM 2223 C CA . PRO B 1 131 ? -13.227 -11.883 -3.305 1 71.56 131 PRO B CA 1
ATOM 2224 C C . PRO B 1 131 ? -13.227 -10.398 -2.951 1 71.56 131 PRO B C 1
ATOM 2226 O O . PRO B 1 131 ? -13.164 -9.547 -3.844 1 71.56 131 PRO B O 1
ATOM 2229 N N . PRO B 1 132 ? -13.547 -10.141 -1.807 1 63.53 132 PRO B N 1
ATOM 2230 C CA . PRO B 1 132 ? -13.672 -8.727 -1.446 1 63.53 132 PRO B CA 1
ATOM 2231 C C . PRO B 1 132 ? -12.438 -7.906 -1.829 1 63.53 132 PRO B C 1
ATOM 2233 O O . PRO B 1 132 ? -11.312 -8.391 -1.72 1 63.53 132 PRO B O 1
ATOM 2236 N N . ASN B 1 133 ? -12.727 -6.812 -2.494 1 65.12 133 ASN B N 1
ATOM 2237 C CA . ASN B 1 133 ? -11.742 -5.766 -2.734 1 65.12 133 ASN B CA 1
ATOM 2238 C C . ASN B 1 133 ? -10.594 -6.273 -3.6 1 65.12 133 ASN B C 1
ATOM 2240 O O . ASN B 1 133 ? -9.438 -5.902 -3.379 1 65.12 133 ASN B O 1
ATOM 2244 N N . THR B 1 134 ? -10.898 -7.168 -4.578 1 75.25 134 THR B N 1
ATOM 2245 C CA . THR B 1 134 ? -9.867 -7.797 -5.395 1 75.25 134 THR B CA 1
ATOM 2246 C C . THR B 1 134 ? -9.062 -6.746 -6.148 1 75.25 134 THR B C 1
ATOM 2248 O O . THR B 1 134 ? -7.832 -6.715 -6.059 1 75.25 134 THR B O 1
ATOM 2251 N N . PRO B 1 135 ? -9.766 -5.781 -6.809 1 77 135 PRO B N 1
ATOM 2252 C CA . PRO B 1 135 ? -8.953 -4.777 -7.5 1 77 135 PRO B CA 1
ATOM 2253 C C . PRO B 1 135 ? -8.125 -3.924 -6.539 1 77 135 PRO B C 1
ATOM 2255 O O . PRO B 1 135 ? -6.953 -3.654 -6.801 1 77 135 PRO B O 1
ATOM 2258 N N . SER B 1 136 ? -8.695 -3.664 -5.434 1 81.38 136 SER B N 1
ATOM 2259 C CA . SER B 1 136 ? -8.008 -2.799 -4.477 1 81.38 136 SER B CA 1
ATOM 2260 C C . SER B 1 136 ? -6.844 -3.523 -3.812 1 81.38 136 SER B C 1
ATOM 2262 O O . SER B 1 136 ? -5.781 -2.936 -3.602 1 81.38 136 SER B O 1
ATOM 2264 N N . SER B 1 137 ? -7.09 -4.801 -3.521 1 86.44 137 SER B N 1
ATOM 2265 C CA . SER B 1 137 ? -6.016 -5.562 -2.889 1 86.44 137 SER B CA 1
ATOM 2266 C C . SER B 1 137 ? -4.863 -5.805 -3.855 1 86.44 137 SER B C 1
ATOM 2268 O O . SER B 1 137 ? -3.699 -5.805 -3.453 1 86.44 137 SER B O 1
ATOM 2270 N N . THR B 1 138 ? -5.219 -6 -5.109 1 88.94 138 THR B N 1
ATOM 2271 C CA . THR B 1 138 ? -4.195 -6.172 -6.137 1 88.94 138 THR B CA 1
ATOM 2272 C C . THR B 1 138 ? -3.363 -4.902 -6.289 1 88.94 138 THR B C 1
ATOM 2274 O O . THR B 1 138 ? -2.133 -4.957 -6.297 1 88.94 138 THR B O 1
ATOM 2277 N N . LEU B 1 139 ? -4.039 -3.809 -6.359 1 89.12 139 LEU B N 1
ATOM 2278 C CA . LEU B 1 139 ? -3.359 -2.523 -6.48 1 89.12 139 LEU B CA 1
ATOM 2279 C C . LEU B 1 139 ? -2.471 -2.264 -5.27 1 89.12 139 LEU B C 1
ATOM 2281 O O . LEU B 1 139 ? -1.339 -1.793 -5.414 1 89.12 139 LEU B O 1
ATOM 2285 N N . LEU B 1 140 ? -3.018 -2.523 -4.117 1 91.06 140 LEU B N 1
ATOM 2286 C CA . LEU B 1 140 ? -2.252 -2.369 -2.885 1 91.06 140 LEU B CA 1
ATOM 2287 C C . LEU B 1 140 ? -0.958 -3.176 -2.945 1 91.06 140 LEU B C 1
ATOM 2289 O O . LEU B 1 140 ? 0.12 -2.648 -2.664 1 91.06 140 LEU B O 1
ATOM 2293 N N . PHE B 1 141 ? -1.045 -4.469 -3.346 1 93.81 141 PHE B N 1
ATOM 2294 C CA . PHE B 1 141 ? 0.124 -5.332 -3.451 1 93.81 141 PHE B CA 1
ATOM 2295 C C . PHE B 1 141 ? 1.139 -4.754 -4.43 1 93.81 141 PHE B C 1
ATOM 2297 O O . PHE B 1 141 ? 2.318 -4.613 -4.098 1 93.81 141 PHE B O 1
ATOM 2304 N N . ILE B 1 142 ? 0.708 -4.367 -5.523 1 95.44 142 ILE B N 1
ATOM 2305 C CA . ILE B 1 142 ? 1.602 -3.932 -6.594 1 95.44 142 ILE B CA 1
ATOM 2306 C C . ILE B 1 142 ? 2.281 -2.623 -6.195 1 95.44 142 ILE B C 1
ATOM 2308 O O . ILE B 1 142 ? 3.482 -2.447 -6.422 1 95.44 142 ILE B O 1
ATOM 2312 N N . LYS B 1 143 ? 1.556 -1.751 -5.609 1 92.31 143 LYS B N 1
ATOM 2313 C CA . LYS B 1 143 ? 2.139 -0.461 -5.254 1 92.31 143 LYS B CA 1
ATOM 2314 C C . LYS B 1 143 ? 3.111 -0.599 -4.086 1 92.31 143 LYS B C 1
ATOM 2316 O O . LYS B 1 143 ? 4.113 0.118 -4.02 1 92.31 143 LYS B O 1
ATOM 2321 N N . ASN B 1 144 ? 2.822 -1.503 -3.168 1 94.69 144 ASN B N 1
ATOM 2322 C CA . ASN B 1 144 ? 3.805 -1.805 -2.133 1 94.69 144 ASN B CA 1
ATOM 2323 C C . ASN B 1 144 ? 5.074 -2.412 -2.723 1 94.69 144 ASN B C 1
ATOM 2325 O O . ASN B 1 144 ? 6.18 -2.068 -2.309 1 94.69 144 ASN B O 1
ATOM 2329 N N . LEU B 1 145 ? 4.906 -3.279 -3.67 1 95.69 145 LEU B N 1
ATOM 2330 C CA . LEU B 1 145 ? 6.062 -3.877 -4.332 1 95.69 145 LEU B CA 1
ATOM 2331 C C . LEU B 1 145 ? 6.883 -2.814 -5.055 1 95.69 145 LEU B C 1
ATOM 2333 O O . LEU B 1 145 ? 8.109 -2.785 -4.934 1 95.69 145 LEU B O 1
ATOM 2337 N N . GLU B 1 146 ? 6.215 -1.975 -5.777 1 93.75 146 GLU B N 1
ATOM 2338 C CA . GLU B 1 146 ? 6.871 -0.866 -6.465 1 93.75 146 GLU B CA 1
ATOM 2339 C C . GLU B 1 146 ? 7.688 -0.018 -5.492 1 93.75 146 GLU B C 1
ATOM 2341 O O . GLU B 1 146 ? 8.867 0.236 -5.723 1 93.75 146 GLU B O 1
ATOM 2346 N N . ASN B 1 147 ? 7.043 0.329 -4.469 1 91 147 ASN B N 1
ATOM 2347 C CA . ASN B 1 147 ? 7.711 1.167 -3.479 1 91 147 ASN B CA 1
ATOM 2348 C C . ASN B 1 147 ? 8.922 0.463 -2.875 1 91 147 ASN B C 1
ATOM 2350 O O . ASN B 1 147 ? 9.977 1.073 -2.709 1 91 147 ASN B O 1
ATOM 2354 N N . TYR B 1 148 ? 8.719 -0.727 -2.578 1 93 148 TYR B N 1
ATOM 2355 C CA . TYR B 1 148 ? 9.797 -1.523 -2.002 1 93 148 TYR B CA 1
ATOM 2356 C C . TYR B 1 148 ? 11 -1.571 -2.936 1 93 148 TYR B C 1
ATOM 2358 O O . TYR B 1 148 ? 12.141 -1.436 -2.494 1 93 148 TYR B O 1
ATOM 2366 N N . LEU B 1 149 ? 10.766 -1.7 -4.156 1 93.31 149 LEU B N 1
ATOM 2367 C CA . LEU B 1 149 ? 11.844 -1.885 -5.129 1 93.31 149 LEU B CA 1
ATOM 2368 C C . LEU B 1 149 ? 12.523 -0.559 -5.441 1 93.31 149 LEU B C 1
ATOM 2370 O O . LEU B 1 149 ? 13.711 -0.529 -5.766 1 93.31 149 LEU B O 1
ATOM 2374 N N . VAL B 1 150 ? 11.773 0.538 -5.387 1 86.19 150 VAL B N 1
ATOM 2375 C CA . VAL B 1 150 ? 12.32 1.854 -5.684 1 86.19 150 VAL B CA 1
ATOM 2376 C C . VAL B 1 150 ? 13.141 2.355 -4.496 1 86.19 150 VAL B C 1
ATOM 2378 O O . VAL B 1 150 ? 14.195 2.967 -4.672 1 86.19 150 VAL B O 1
ATOM 2381 N N . HIS B 1 151 ? 12.602 2.146 -3.27 1 75.94 151 HIS B N 1
ATOM 2382 C CA . HIS B 1 151 ? 13.242 2.736 -2.098 1 75.94 151 HIS B CA 1
ATOM 2383 C C . HIS B 1 151 ? 14.047 1.693 -1.327 1 75.94 151 HIS B C 1
ATOM 2385 O O . HIS B 1 151 ? 14.938 2.041 -0.552 1 75.94 151 HIS B O 1
ATOM 2391 N N . GLY B 1 152 ? 13.516 0.54 -1.134 1 59.66 152 GLY B N 1
ATOM 2392 C CA . GLY B 1 152 ? 14.031 -0.435 -0.182 1 59.66 152 GLY B CA 1
ATOM 2393 C C . GLY B 1 152 ? 14.992 -1.428 -0.802 1 59.66 152 GLY B C 1
ATOM 2394 O O . GLY B 1 152 ? 15.656 -2.182 -0.089 1 59.66 152 GLY B O 1
ATOM 2395 N N . ALA B 1 153 ? 14.844 -1.886 -2.139 1 49.78 153 ALA B N 1
ATOM 2396 C CA . ALA B 1 153 ? 15.641 -3.049 -2.527 1 49.78 153 ALA B CA 1
ATOM 2397 C C . ALA B 1 153 ? 17.078 -2.912 -2.043 1 49.78 153 ALA B C 1
ATOM 2399 O O . ALA B 1 153 ? 17.672 -1.835 -2.133 1 49.78 153 ALA B O 1
ATOM 2400 N N . PRO B 1 154 ? 17.484 -3.99 -1.107 1 37.22 154 PRO B N 1
ATOM 2401 C CA . PRO B 1 154 ? 18.859 -3.994 -0.603 1 37.22 154 PRO B CA 1
ATOM 2402 C C . PRO B 1 154 ? 19.891 -3.748 -1.701 1 37.22 154 PRO B C 1
ATOM 2404 O O . PRO B 1 154 ? 19.609 -4.004 -2.877 1 37.22 154 PRO B O 1
#

InterPro domains:
  IPR000916 Bet v I/Major latex protein [PF00407] (3-151)
  IPR023393 START-like domain superfamily [G3DSA:3.30.530.20] (1-152)
  IPR024949 Bet v I type allergen [PR00634] (2-22)
  IPR024949 Bet v I type allergen [PR00634] (25-35)
  IPR024949 Bet v I type allergen [PR00634] (49-58)
  IPR024949 Bet v I type allergen [PR00634] (66-85)
  IPR024949 Bet v I type allergen [PR00634] (85-98)
  IPR024949 Bet v I type allergen [PR00634] (141-151)
  IPR050279 Plant defense and hormone signaling protein [PTHR31213] (6-150)

Radius of gyration: 20.12 Å; Cα contacts (8 Å, |Δi|>4): 684; chains: 2; bounding box: 43×57×44 Å

Organism: Populus euphratica (NCBI:txid75702)

Nearest PDB structures (foldseek):
  4q0k-assembly1_A  TM=9.498E-01  e=3.429E-20  Medicago truncatula
  3c0v-assembly4_D  TM=9.412E-01  e=2.324E-19  unclassified
  1fm4-assembly1_A  TM=8.876E-01  e=3.151E-14  Betula pendula
  8ho2-assembly1_B  TM=8.134E-01  e=1.211E-14  Nelumbo nucifera
  8h3j-assembly1_A  TM=8.397E-01  e=7.434E-11  Halostachys caspica

Solvent-accessible surface area (backbone atoms only — not comparable to full-atom values): 15879 Å² total; per-residue (Å²): 115,79,43,74,50,76,52,74,46,80,41,83,43,21,44,67,63,50,46,44,40,67,58,70,39,36,56,69,43,44,32,55,63,37,39,28,49,24,56,40,48,46,77,77,43,75,85,64,49,69,67,13,29,36,39,38,34,42,14,79,38,39,76,85,47,59,36,32,30,33,28,28,75,37,67,37,79,92,62,40,33,43,22,41,28,58,77,42,45,38,61,53,71,69,53,23,72,37,44,31,44,33,43,35,48,41,69,76,45,83,51,19,19,38,38,42,37,38,40,38,35,18,41,61,50,90,62,86,60,71,70,77,56,51,72,58,52,50,50,42,52,52,44,48,49,50,48,35,59,72,56,33,60,126,117,80,43,75,51,76,52,75,46,80,42,83,44,22,43,67,64,51,44,44,39,66,58,68,39,36,57,68,45,44,30,55,62,38,41,28,49,24,55,41,48,45,79,77,43,75,85,64,48,70,67,12,30,36,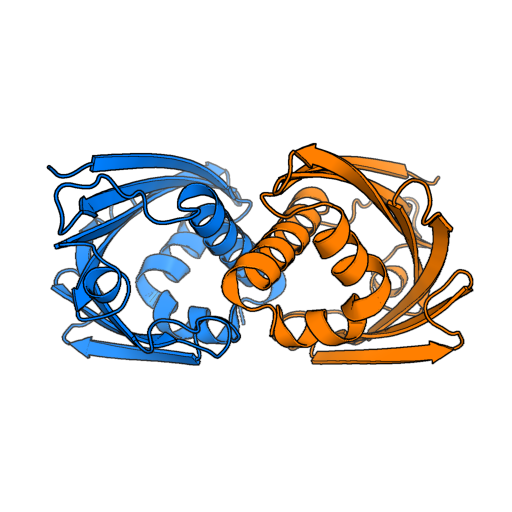40,37,33,43,12,80,39,40,78,86,47,60,37,32,30,32,28,28,75,37,65,36,79,92,62,40,33,43,22,42,28,58,75,41,47,38,60,52,73,68,53,24,72,38,43,31,45,31,44,33,49,41,67,76,47,84,51,19,20,39,38,42,36,39,39,38,36,18,43,60,52,89,61,87,59,70,70,78,57,51,69,57,52,50,50,42,52,51,45,48,50,48,47,33,59,74,56,33,60,127

Foldseek 3Di:
DKDKDKDKDKFQAFPVLVLCCVQPVVQVVVCVLCVQFWVHKDFPDDDSAAQTKMKTATHVNDDPWGIWIWGFHDDDPVQSKTKIWTDDTDVVVVFWPTWMKMWTWDGPDRRMIMIMIMIMTHGNDPPDDDDPPVVPVVVVVVVSSSVCSVPPDD/DKDKDKDKDKFQAFPVLLLCCVQPVVQVVVCVLCVQFWVHKDFPDDRSAAQTKMKTATHVNDDPWGIWIWGFHDDDPVQSKTKIWTDDTDVVVVFWPTWMKMWTWDGPDRRMIMIMIMIMTHGNDPPDDDPPCVVPVVVVVVVSVSVCSVPPDD

Secondary structure (DSSP, 8-state):
--EEEEEEEEESS-HHHHHHHHHTSHHHHHHHH-TTTEEEEEEEESSSSTT-EEEEEE-TT--S-SEEEEEEEEEETTTTEEEEEEEEEGGGGGTEEEEEEEEEEEEEETTEEEEEEEEEEEESSSS--PPTTHHHHHHHHHHHHHHIIIII--/--EEEEEEEEESS-HHHHHHHHHTSHHHHHHHH-TTTEEEEEEEESSSSTT-EEEEEE-TT--S-SEEEEEEEEEETTTTEEEEEEEEEGGGGGTEEEEEEEEEEEEEETTEEEEEEEEEEEESSSS--PPTTHHHHHHHHHHHHHHIIIII--

pLDDT: mean 92.86, std 9.43, range [36.88, 98.88]